Protein AF-A0A0M3RIZ2-F1 (afdb_monomer_lite)

Foldseek 3Di:
DDDPVRVLCVCVPPPHHHDPVSVVVVVVVDDDPPDDDDQVNDPCSVVVVVPDDDPVNVVCCVPPPCNCVVVCVPDDDQVPNPDDPVVVVVVVVVVVVVVPPPCCVVVVVVVVVVVVVVVVVVVVCPDCVNPPCSVVVVVVPDDPCVPPDDDDDADDDPPDDDDPPPPPVVVDDDDDDPADDDDDDAEDEDDPVNDDAADEDEHDDPDDPEEHEYEDDQPDFHKYKYFDQAQYKYAYDDAEDDDGIANAGGGKIKMWTRDNSYIYIDTGHD

Structure (mmCIF, N/CA/C/O backbone):
data_AF-A0A0M3RIZ2-F1
#
_entry.id   AF-A0A0M3RIZ2-F1
#
loop_
_atom_site.group_PDB
_atom_site.id
_atom_site.type_symbol
_atom_site.label_atom_id
_atom_site.label_alt_id
_atom_site.label_comp_id
_atom_site.label_asym_id
_atom_site.label_entity_id
_atom_site.label_seq_id
_atom_site.pdbx_PDB_ins_code
_atom_site.Cartn_x
_atom_site.Cartn_y
_atom_site.Cartn_z
_atom_site.occupancy
_atom_site.B_iso_or_equiv
_atom_site.auth_seq_id
_atom_site.auth_comp_id
_atom_site.auth_asym_id
_atom_site.auth_atom_id
_atom_site.pdbx_PDB_model_num
ATOM 1 N N . MET A 1 1 ? -35.287 25.233 74.824 1.00 70.31 1 MET A N 1
ATOM 2 C CA . MET A 1 1 ? -36.662 24.766 75.116 1.00 70.31 1 MET A CA 1
ATOM 3 C C . MET A 1 1 ? -36.558 23.429 75.828 1.00 70.31 1 MET A C 1
ATOM 5 O O . MET A 1 1 ? -35.638 22.691 75.502 1.00 70.31 1 MET A O 1
ATOM 9 N N . ALA A 1 2 ? -37.442 23.130 76.781 1.00 78.81 2 ALA A N 1
ATOM 10 C CA . ALA A 1 2 ? -37.486 21.807 77.403 1.00 78.81 2 ALA A CA 1
ATOM 11 C C . ALA A 1 2 ? -37.957 20.755 76.381 1.00 78.81 2 ALA A C 1
ATOM 13 O O . ALA A 1 2 ? -38.891 21.004 75.619 1.00 78.81 2 ALA A O 1
ATOM 14 N N . THR A 1 3 ? -37.317 19.590 76.361 1.00 90.19 3 THR A N 1
ATOM 15 C CA . THR A 1 3 ? -37.749 18.412 75.598 1.00 90.19 3 THR A CA 1
ATOM 16 C C . THR A 1 3 ? -39.071 17.866 76.148 1.00 90.19 3 THR A C 1
ATOM 18 O O . THR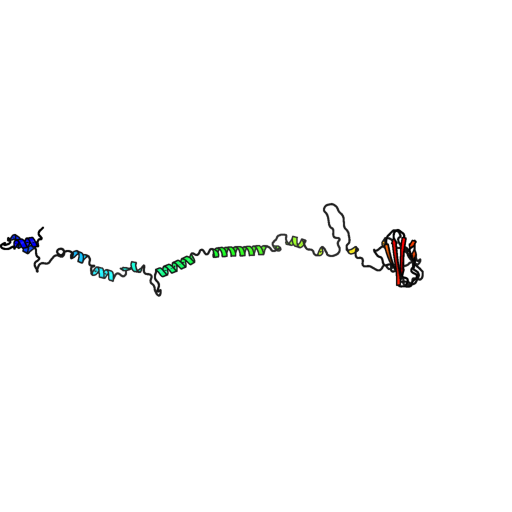 A 1 3 ? -39.393 18.054 77.323 1.00 90.19 3 THR A O 1
ATOM 21 N N . ALA A 1 4 ? -39.820 17.107 75.341 1.00 89.56 4 ALA A N 1
ATOM 22 C CA . ALA A 1 4 ? -41.051 16.451 75.800 1.00 89.56 4 ALA A CA 1
ATOM 23 C C . ALA A 1 4 ? -40.825 15.601 77.070 1.00 89.56 4 ALA A C 1
ATOM 25 O O . ALA A 1 4 ? -41.628 15.632 78.000 1.00 89.56 4 ALA A O 1
ATOM 26 N N . LYS A 1 5 ? -39.675 14.915 77.167 1.00 91.12 5 LYS A N 1
ATOM 27 C CA . LYS A 1 5 ? -39.299 14.123 78.350 1.00 91.12 5 LYS A CA 1
ATOM 28 C C . LYS A 1 5 ? -39.018 14.984 79.587 1.00 91.12 5 LYS A C 1
ATOM 30 O O . LYS A 1 5 ? -39.293 14.538 80.697 1.00 91.12 5 LYS A O 1
ATOM 35 N N . GLU A 1 6 ? -38.489 16.195 79.434 1.00 93.50 6 GLU A N 1
ATOM 36 C CA . GLU A 1 6 ? -38.275 17.127 80.554 1.00 93.50 6 GLU A CA 1
ATOM 37 C C . GLU A 1 6 ? -39.593 17.715 81.074 1.00 93.50 6 GLU A C 1
ATOM 39 O O . GLU A 1 6 ? -39.762 17.847 82.286 1.00 93.50 6 GLU A O 1
ATOM 44 N N . ILE A 1 7 ? -40.559 17.973 80.185 1.00 91.88 7 ILE A N 1
ATOM 45 C CA . ILE A 1 7 ? -41.923 18.385 80.554 1.00 91.88 7 ILE A CA 1
ATOM 46 C C . ILE A 1 7 ? -42.613 17.272 81.360 1.00 91.88 7 ILE A C 1
ATOM 48 O O . ILE A 1 7 ? -43.131 17.542 82.446 1.00 91.88 7 ILE A O 1
ATOM 52 N N . LEU A 1 8 ? -42.544 16.018 80.886 1.00 92.56 8 LEU A N 1
ATOM 53 C CA . LEU A 1 8 ? -43.083 14.851 81.598 1.00 92.56 8 LEU A CA 1
ATOM 54 C C . LEU A 1 8 ? -42.461 14.701 82.994 1.00 92.56 8 LEU A C 1
ATOM 56 O O . LEU A 1 8 ? -43.185 14.583 83.979 1.00 92.56 8 LEU A O 1
ATOM 60 N N . LYS A 1 9 ? -41.127 14.777 83.116 1.00 92.31 9 LYS A N 1
ATOM 61 C CA . LYS A 1 9 ? -40.432 14.720 84.420 1.00 92.31 9 LYS A CA 1
ATOM 62 C C . LYS A 1 9 ? -40.913 15.807 85.394 1.00 92.31 9 LYS A C 1
ATOM 64 O O . LYS A 1 9 ? -40.998 15.564 86.598 1.00 92.31 9 LYS A O 1
ATOM 69 N N . GLY A 1 10 ? -41.271 16.986 84.888 1.00 92.75 10 GLY A N 1
ATOM 70 C CA . GLY A 1 10 ? -41.849 18.067 85.689 1.00 92.75 10 GLY A CA 1
ATOM 71 C C . GLY A 1 10 ? -43.210 17.721 86.306 1.00 92.75 10 GLY A C 1
ATOM 72 O O . GLY A 1 10 ? -43.478 18.105 87.447 1.00 92.75 10 GLY A O 1
ATOM 73 N N . TRP A 1 11 ? -44.055 16.966 85.595 1.00 93.38 11 TRP A N 1
ATOM 74 C CA . TRP A 1 11 ? -45.379 16.541 86.081 1.00 93.38 11 TRP A CA 1
ATOM 75 C C . TRP A 1 11 ? -45.303 15.544 87.247 1.00 93.38 11 TRP A C 1
ATOM 77 O O . TRP A 1 11 ? -46.211 15.506 88.075 1.00 93.38 11 TRP A O 1
ATOM 87 N N . PHE A 1 12 ? -44.202 14.792 87.337 1.00 92.50 12 PHE A N 1
ATOM 88 C CA . PHE A 1 12 ? -43.951 13.767 88.359 1.00 92.50 12 PHE A CA 1
ATOM 89 C C . PHE A 1 12 ? -42.841 14.150 89.354 1.00 92.50 12 PHE A C 1
ATOM 91 O O . PHE A 1 12 ? -42.264 13.287 90.013 1.00 92.50 12 PHE A O 1
ATOM 98 N N . SER A 1 13 ? -42.496 15.436 89.460 1.00 91.75 13 SER A N 1
ATOM 99 C CA . SER A 1 13 ? -41.498 15.902 90.431 1.00 91.75 13 SER A CA 1
ATOM 100 C C . SER A 1 13 ? -41.974 15.718 91.878 1.00 91.75 13 SER A C 1
ATOM 102 O O . SER A 1 13 ? -43.172 15.613 92.139 1.00 91.75 13 SER A O 1
ATOM 104 N N . ASN A 1 14 ? -41.034 15.714 92.828 1.00 91.94 14 ASN A N 1
ATOM 105 C CA . ASN A 1 14 ? -41.321 15.477 94.246 1.00 91.94 14 ASN A CA 1
ATOM 106 C C . ASN A 1 14 ? -42.525 16.290 94.745 1.00 91.94 14 ASN A C 1
ATOM 108 O O . ASN A 1 14 ? -42.604 17.502 94.536 1.00 91.94 14 ASN A O 1
ATOM 112 N N . PHE A 1 15 ? -43.442 15.598 95.424 1.00 91.50 15 PHE A N 1
ATOM 113 C CA . PHE A 1 15 ? -44.673 16.154 95.997 1.00 91.50 15 PHE A CA 1
ATOM 114 C C . PHE A 1 15 ? -45.670 16.752 94.988 1.00 91.50 15 PHE A C 1
ATOM 116 O O . PHE A 1 15 ? -46.623 17.415 95.396 1.00 91.50 15 PHE A O 1
ATOM 123 N N . LYS A 1 16 ? -45.507 16.500 93.683 1.00 91.31 16 LYS A N 1
ATOM 124 C CA . LYS A 1 16 ? -46.491 16.855 92.652 1.00 91.31 16 LYS A CA 1
ATOM 125 C C . LYS A 1 16 ? -47.173 15.604 92.106 1.00 91.31 16 LYS A C 1
ATOM 127 O O . LYS A 1 16 ? -46.534 14.585 91.864 1.00 91.31 16 LYS A O 1
ATOM 132 N N . LYS A 1 17 ? -48.487 15.701 91.902 1.00 90.50 17 LYS A N 1
ATOM 133 C CA . LYS A 1 17 ? -49.288 14.711 91.177 1.00 90.50 17 LYS A CA 1
ATOM 134 C C . LYS A 1 17 ? -49.689 15.327 89.833 1.00 90.50 17 LYS A C 1
ATOM 136 O O . LYS A 1 17 ? -50.163 16.467 89.850 1.00 90.50 17 LYS A O 1
ATOM 141 N N . PRO A 1 18 ? -49.543 14.617 88.701 1.00 94.00 18 PRO A N 1
ATOM 142 C CA . PRO A 1 18 ? -50.060 15.108 87.431 1.00 94.00 18 PRO A CA 1
ATOM 143 C C . PRO A 1 18 ? -51.575 15.308 87.520 1.00 94.00 18 PRO A C 1
ATOM 145 O O . PRO A 1 18 ? -52.285 14.552 88.193 1.00 94.00 18 PRO A O 1
ATOM 148 N N . THR A 1 19 ? -52.089 16.310 86.815 1.00 95.19 19 THR A N 1
ATOM 149 C CA . THR A 1 19 ? -53.533 16.408 86.576 1.00 95.19 19 THR A CA 1
ATOM 150 C C . THR A 1 19 ? -53.997 15.245 85.695 1.00 95.19 19 THR A C 1
ATOM 152 O O . THR A 1 19 ? -53.192 14.597 85.026 1.00 95.19 19 THR A O 1
ATOM 155 N N . GLN A 1 20 ? -55.305 14.983 85.653 1.00 95.69 20 GLN A N 1
ATOM 156 C CA . GLN A 1 20 ? -55.875 13.948 84.781 1.00 95.69 20 GLN A CA 1
ATOM 157 C C . GLN A 1 20 ? -55.434 14.121 83.319 1.00 95.69 20 GLN A C 1
ATOM 159 O O . GLN A 1 20 ? -54.957 13.173 82.708 1.00 95.69 20 GLN A O 1
ATOM 164 N N . ASN A 1 21 ? -55.500 15.347 82.794 1.00 95.50 21 ASN A N 1
ATOM 165 C CA . ASN A 1 21 ? -55.108 15.638 81.415 1.00 95.50 21 ASN A CA 1
ATOM 166 C C . ASN A 1 21 ? -53.603 15.434 81.182 1.00 95.50 21 ASN A C 1
ATOM 168 O O . ASN A 1 21 ? -53.217 14.944 80.129 1.00 95.50 21 ASN A O 1
ATOM 172 N N . GLN A 1 22 ? -52.751 15.771 82.159 1.00 94.44 22 GLN A N 1
ATOM 173 C CA . GLN A 1 22 ? -51.309 15.500 82.080 1.00 94.44 22 GLN A CA 1
ATOM 174 C C . GLN A 1 22 ? -51.022 13.996 82.084 1.00 94.44 22 GLN A C 1
ATOM 176 O O . GLN A 1 22 ? -50.168 13.517 81.344 1.00 94.44 22 GLN A O 1
ATOM 181 N N . PHE A 1 23 ? -51.751 13.232 82.894 1.00 93.38 23 PHE A N 1
ATOM 182 C CA . PHE A 1 23 ? -51.608 11.783 82.927 1.00 93.38 23 PHE A CA 1
ATOM 183 C C . PHE A 1 23 ? -52.063 11.130 81.615 1.00 93.38 23 PHE A C 1
ATOM 185 O O . PHE A 1 23 ? -51.340 10.300 81.073 1.00 93.38 23 PHE A O 1
ATOM 192 N N . TRP A 1 24 ? -53.210 11.533 81.064 1.00 94.38 24 TRP A N 1
ATOM 193 C CA . TRP A 1 24 ? -53.681 11.037 79.767 1.00 94.38 24 TRP A CA 1
ATOM 194 C C . TRP A 1 24 ? -52.731 11.402 78.629 1.00 94.38 24 TRP A C 1
ATOM 196 O O . TRP A 1 24 ? -52.329 10.513 77.889 1.00 94.38 24 TRP A O 1
ATOM 206 N N . ALA A 1 25 ? -52.258 12.651 78.577 1.00 92.56 25 ALA A N 1
ATOM 207 C CA . ALA A 1 25 ? -51.272 13.080 77.586 1.00 92.56 25 ALA A CA 1
ATOM 208 C C . ALA A 1 25 ? -49.956 12.287 77.674 1.00 92.56 25 ALA A C 1
ATOM 210 O O . ALA A 1 25 ? -49.287 12.072 76.666 1.00 92.56 25 ALA A O 1
ATOM 211 N N . TRP A 1 26 ? -49.566 11.840 78.874 1.00 92.50 26 TRP A N 1
ATOM 212 C CA . TRP A 1 26 ? -48.425 10.944 79.030 1.00 92.50 26 TRP A CA 1
ATOM 213 C C . TRP A 1 26 ? -48.711 9.565 78.432 1.00 92.50 26 TRP A C 1
ATOM 215 O O . TRP A 1 26 ? -47.902 9.087 77.642 1.00 92.50 26 TRP A O 1
ATOM 225 N N 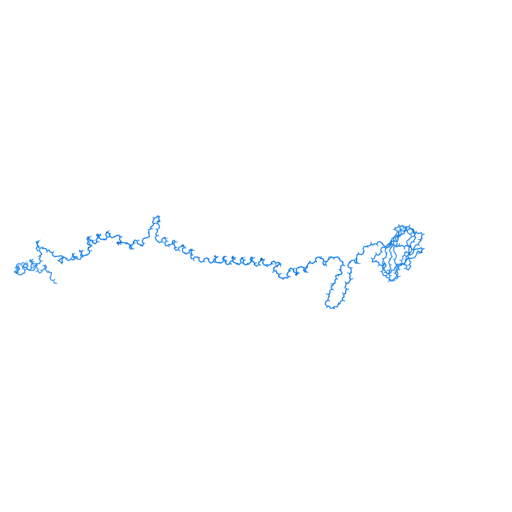. ILE A 1 27 ? -49.846 8.947 78.763 1.00 90.75 27 ILE A N 1
ATOM 226 C CA . ILE A 1 27 ? -50.211 7.620 78.244 1.00 90.75 27 ILE A CA 1
ATOM 227 C C . ILE A 1 27 ? -50.356 7.640 76.715 1.00 90.75 27 ILE A C 1
ATOM 229 O O . ILE A 1 27 ? -49.788 6.780 76.053 1.00 90.75 27 ILE A O 1
ATOM 233 N N . GLU A 1 28 ? -51.006 8.659 76.155 1.00 90.94 28 GLU A N 1
ATOM 234 C CA . GLU A 1 28 ? -51.190 8.838 74.705 1.00 90.94 28 GLU A CA 1
ATOM 235 C C . GLU A 1 28 ? -49.878 9.121 73.950 1.00 90.94 28 GLU A C 1
ATOM 237 O O . GLU A 1 28 ? -49.825 8.994 72.730 1.00 90.94 28 GLU A O 1
ATOM 242 N N . SER A 1 29 ? -48.800 9.494 74.651 1.00 89.06 29 SER A N 1
ATOM 243 C CA . SER A 1 29 ? -47.492 9.736 74.021 1.00 89.06 29 SER A CA 1
ATOM 244 C C . SER A 1 29 ? -46.687 8.462 73.725 1.00 89.06 29 SER A C 1
ATOM 246 O O . SER A 1 29 ? -45.638 8.549 73.082 1.00 89.06 29 SER A O 1
ATOM 248 N N . TYR A 1 30 ? -47.151 7.292 74.178 1.00 89.50 30 TYR A N 1
ATOM 249 C CA . TYR A 1 30 ? -46.520 5.993 73.926 1.00 89.50 30 TYR A CA 1
ATOM 250 C C . TYR A 1 30 ? -47.480 5.069 73.176 1.00 89.50 30 TYR A C 1
ATOM 252 O O . TYR A 1 30 ? -48.682 5.094 73.403 1.00 89.50 30 TYR A O 1
ATOM 260 N N . TRP A 1 31 ? -46.924 4.197 72.336 1.00 90.88 31 TRP A N 1
ATOM 261 C CA . TRP A 1 31 ? -47.670 3.109 71.707 1.00 90.88 31 TRP A CA 1
ATOM 262 C C . TRP A 1 31 ? -47.896 1.968 72.701 1.00 90.88 31 TRP A C 1
ATOM 264 O O . TRP A 1 31 ? -46.958 1.543 73.390 1.00 90.88 31 TRP A O 1
ATOM 274 N N . HIS A 1 32 ? -49.115 1.437 72.764 1.00 90.75 32 HIS A N 1
ATOM 275 C CA . HIS A 1 32 ? -49.388 0.220 73.522 1.00 90.75 32 HIS A CA 1
ATOM 276 C C . HIS A 1 32 ? -48.824 -1.008 72.788 1.00 90.75 32 HIS A C 1
ATOM 278 O O . HIS A 1 32 ? -48.762 -1.050 71.563 1.00 90.75 32 HIS A O 1
ATOM 284 N N . LYS A 1 33 ? -48.446 -2.060 73.525 1.00 86.81 33 LYS A N 1
ATOM 285 C CA . LYS A 1 33 ? -47.853 -3.285 72.944 1.00 86.81 33 LYS A CA 1
ATOM 286 C C . LYS A 1 33 ? -48.758 -4.008 71.933 1.00 86.81 33 LYS A C 1
ATOM 288 O O . LYS A 1 33 ? -48.264 -4.760 71.102 1.00 86.81 33 LYS A O 1
ATOM 293 N N . ASP A 1 34 ? -50.067 -3.798 72.051 1.00 92.81 34 ASP A N 1
ATOM 294 C CA . ASP A 1 34 ? -51.086 -4.431 71.209 1.00 92.81 34 ASP A CA 1
ATOM 295 C C . ASP A 1 34 ? -51.508 -3.521 70.035 1.00 92.81 34 ASP A C 1
ATOM 297 O O . ASP A 1 34 ? -52.312 -3.920 69.193 1.00 92.81 34 ASP A O 1
ATOM 301 N N . GLU A 1 35 ? -50.967 -2.301 69.954 1.00 91.94 35 GLU A N 1
ATOM 302 C CA . GLU A 1 35 ? -51.222 -1.365 68.859 1.00 91.94 35 GLU A CA 1
ATOM 303 C C . GLU A 1 35 ? -50.221 -1.572 67.718 1.00 91.94 35 GLU A C 1
ATOM 305 O O . GLU A 1 35 ? -49.027 -1.795 67.922 1.00 91.94 35 GLU A O 1
ATOM 310 N N . LYS A 1 36 ? -50.708 -1.484 66.476 1.00 90.75 36 LYS A N 1
ATOM 311 C CA . LYS A 1 36 ? -49.847 -1.539 65.291 1.00 90.75 36 LYS A CA 1
ATOM 312 C C . LYS A 1 36 ? -49.236 -0.165 65.046 1.00 90.75 36 LYS A C 1
ATOM 314 O O . LYS A 1 36 ? -49.968 0.786 64.792 1.00 90.75 36 LYS A O 1
ATOM 319 N N . MET A 1 37 ? -47.910 -0.087 65.047 1.00 90.19 37 MET A N 1
ATOM 320 C CA . MET A 1 37 ? -47.184 1.134 64.703 1.00 90.19 37 MET A CA 1
ATOM 321 C C . MET A 1 37 ? -47.188 1.356 63.176 1.00 90.19 37 MET A C 1
ATOM 323 O O . MET A 1 37 ? -46.728 0.475 62.440 1.00 90.19 37 MET A O 1
ATOM 327 N N . PRO A 1 38 ? -47.687 2.500 62.672 1.00 90.38 38 PRO A N 1
ATOM 328 C CA . PRO A 1 38 ? -47.609 2.850 61.255 1.00 90.38 38 PRO A CA 1
ATOM 329 C C . PRO A 1 38 ? -46.159 3.014 60.779 1.00 90.38 38 PRO A C 1
ATOM 331 O O . PRO A 1 38 ? -45.304 3.488 61.524 1.00 90.38 38 PRO A O 1
ATOM 334 N N . ILE A 1 39 ? -45.883 2.685 59.511 1.00 90.94 39 ILE A N 1
ATOM 335 C CA . ILE A 1 39 ? -44.529 2.779 58.930 1.00 90.94 39 ILE A CA 1
ATOM 336 C C . ILE A 1 39 ? -43.969 4.210 58.956 1.00 90.94 39 ILE A C 1
ATOM 338 O O . ILE A 1 39 ? -42.780 4.399 59.192 1.00 90.94 39 ILE A O 1
ATOM 342 N N . ASP A 1 40 ? -44.836 5.213 58.792 1.00 91.31 40 ASP A N 1
ATOM 343 C CA . ASP A 1 40 ? -44.465 6.633 58.802 1.00 91.31 40 ASP A CA 1
ATOM 344 C C . ASP A 1 40 ? -44.085 7.141 60.206 1.00 91.31 40 ASP A C 1
ATOM 346 O O . ASP A 1 40 ? -43.531 8.229 60.343 1.00 91.31 40 ASP A O 1
ATOM 350 N N . SER A 1 41 ? -44.366 6.368 61.264 1.00 92.44 41 SER A N 1
ATOM 351 C CA . SER A 1 41 ? -43.983 6.712 62.641 1.00 92.44 41 SER A CA 1
ATOM 352 C C . SER A 1 41 ? -42.522 6.388 62.965 1.00 92.44 41 SER A C 1
ATOM 354 O O . SER A 1 41 ? -42.024 6.829 64.000 1.00 92.44 41 SER A O 1
ATOM 356 N N . VAL A 1 42 ? -41.825 5.638 62.103 1.00 91.88 42 VAL A N 1
ATOM 357 C CA . VAL A 1 42 ? -40.395 5.343 62.251 1.00 91.88 42 VAL A CA 1
ATOM 358 C C . VAL A 1 42 ? -39.614 6.159 61.230 1.00 91.88 42 VAL A C 1
ATOM 360 O O . VAL A 1 42 ? -39.683 5.916 60.024 1.00 91.88 42 VAL A O 1
ATOM 363 N N . GLU A 1 43 ? -38.849 7.127 61.726 1.00 94.00 43 GLU A N 1
ATOM 364 C CA . GLU A 1 43 ? -38.021 7.996 60.895 1.00 94.00 43 GLU A CA 1
ATOM 365 C C . GLU A 1 43 ? -37.075 7.174 60.002 1.00 94.00 43 GLU A C 1
ATOM 367 O O . GLU A 1 43 ? -36.367 6.279 60.464 1.00 94.00 43 GLU A O 1
ATOM 372 N N . GLY A 1 44 ? -37.100 7.453 58.697 1.00 92.81 44 GLY A N 1
ATOM 373 C CA . GLY A 1 44 ? -36.239 6.808 57.702 1.00 92.81 44 GLY A CA 1
ATOM 374 C C . GLY A 1 44 ? -36.652 5.399 57.260 1.00 92.81 44 GLY A C 1
ATOM 375 O O . GLY A 1 44 ? -36.154 4.942 56.233 1.00 92.81 44 GLY A O 1
ATOM 376 N N . LEU A 1 45 ? -37.583 4.721 57.945 1.00 93.31 45 LEU A N 1
ATOM 377 C CA . LEU A 1 45 ? -37.964 3.339 57.608 1.00 93.31 45 LEU A CA 1
ATOM 378 C C . LEU A 1 45 ? -38.615 3.230 56.224 1.00 93.31 45 LEU A C 1
ATOM 380 O O . LEU A 1 45 ? -38.249 2.361 55.434 1.00 93.31 45 LEU A O 1
ATOM 384 N N . LYS A 1 46 ? -39.548 4.134 55.912 1.00 91.25 46 LYS A N 1
ATOM 385 C CA . LYS A 1 46 ? -40.204 4.183 54.600 1.00 91.25 46 LYS A CA 1
ATOM 386 C C . LYS A 1 46 ? -39.201 4.411 53.470 1.00 91.25 46 LYS A C 1
ATOM 388 O O . LYS A 1 46 ? -39.173 3.637 52.522 1.00 91.25 46 LYS A O 1
ATOM 393 N N . ALA A 1 47 ? -38.329 5.407 53.620 1.00 90.69 47 ALA A N 1
ATOM 394 C CA . ALA A 1 47 ? -37.298 5.713 52.631 1.00 90.69 47 ALA A CA 1
ATOM 395 C C . ALA A 1 47 ? -36.307 4.549 52.454 1.00 90.69 47 ALA A C 1
ATOM 397 O O . ALA A 1 47 ? -35.922 4.227 51.335 1.00 90.69 47 ALA A O 1
ATOM 398 N N . ALA A 1 48 ? -35.912 3.884 53.544 1.00 90.88 48 ALA A N 1
ATOM 399 C CA . ALA A 1 48 ? -35.043 2.713 53.477 1.00 90.88 48 ALA A CA 1
ATOM 400 C C . ALA A 1 48 ? -35.687 1.569 52.683 1.00 90.88 48 ALA A C 1
ATOM 402 O O . ALA A 1 48 ? -34.994 0.926 51.901 1.00 90.88 48 ALA A O 1
ATOM 403 N N . LEU A 1 49 ? -36.995 1.349 52.847 1.00 89.00 49 LEU A N 1
ATOM 404 C CA . LEU A 1 49 ? -37.738 0.325 52.116 1.00 89.00 49 LEU A CA 1
ATOM 405 C C . LEU A 1 49 ? -37.950 0.700 50.642 1.00 89.00 49 LEU A C 1
ATOM 407 O O . LEU A 1 49 ? -37.765 -0.144 49.771 1.00 89.00 49 LEU A O 1
ATOM 411 N N . GLU A 1 50 ? -38.278 1.957 50.349 1.00 87.56 50 GLU A N 1
ATOM 412 C CA . GLU A 1 50 ? -38.431 2.466 48.976 1.00 87.56 50 GLU A CA 1
ATOM 413 C C . GLU A 1 50 ? -37.110 2.441 48.187 1.00 87.56 50 GLU A C 1
ATOM 415 O O . GLU A 1 50 ? -37.121 2.284 46.969 1.00 87.56 50 GLU A O 1
ATOM 420 N N . ASN A 1 51 ? -35.966 2.520 48.875 1.00 87.62 51 ASN A N 1
ATOM 421 C CA . ASN A 1 51 ? -34.639 2.350 48.274 1.00 87.62 51 ASN A CA 1
ATOM 422 C C . ASN A 1 51 ? -34.272 0.880 48.003 1.00 87.62 51 ASN A C 1
ATOM 424 O O . ASN A 1 51 ? -33.215 0.610 47.427 1.00 87.62 51 ASN A O 1
ATOM 428 N N . THR A 1 52 ? -35.103 -0.079 48.423 1.00 88.56 52 THR A N 1
ATOM 429 C CA . THR A 1 52 ? -34.911 -1.490 48.077 1.00 88.56 52 THR A CA 1
ATOM 430 C C . THR A 1 52 ? -35.623 -1.830 46.776 1.00 88.56 52 THR A C 1
ATOM 432 O O . THR A 1 52 ? -36.714 -1.347 46.483 1.00 88.56 52 THR A O 1
ATOM 435 N N . VAL A 1 53 ? -34.997 -2.690 45.978 1.00 86.88 53 VAL A N 1
ATOM 436 C CA . VAL A 1 53 ? -35.598 -3.202 44.746 1.00 86.88 53 VAL A CA 1
ATOM 437 C C . VAL A 1 53 ? -36.589 -4.309 45.107 1.00 86.88 53 VAL A C 1
ATOM 439 O O . VAL A 1 53 ? -36.284 -5.160 45.945 1.00 86.88 53 VAL A O 1
ATOM 442 N N . SER A 1 54 ? -37.769 -4.331 44.481 1.00 88.25 54 SER A N 1
ATOM 443 C CA . SER A 1 54 ? -38.742 -5.400 44.733 1.00 88.25 54 SER A CA 1
ATOM 444 C C . SER A 1 54 ? -38.236 -6.753 44.212 1.00 88.25 54 SER A C 1
ATOM 446 O O . SER A 1 54 ? -37.455 -6.825 43.260 1.00 88.25 54 SER A O 1
ATOM 448 N N . ALA A 1 55 ? -38.716 -7.850 44.808 1.00 90.06 55 ALA A N 1
ATOM 449 C CA . ALA A 1 55 ? -38.374 -9.202 44.359 1.00 90.06 55 ALA A CA 1
ATOM 450 C C . ALA A 1 55 ? -38.762 -9.443 42.887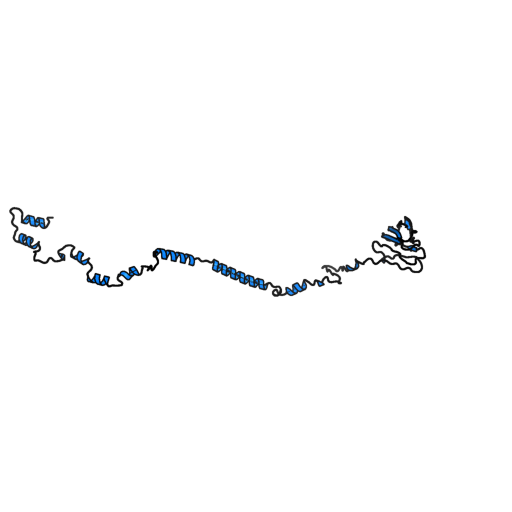 1.00 90.06 55 ALA A C 1
ATOM 452 O O . ALA A 1 55 ? -38.042 -10.115 42.153 1.00 90.06 55 ALA A O 1
ATOM 453 N N . GLU A 1 56 ? -39.871 -8.850 42.443 1.00 91.56 56 GLU A N 1
ATOM 454 C CA . GLU A 1 56 ? -40.335 -8.925 41.058 1.00 91.56 56 GLU A CA 1
ATOM 455 C C . GLU A 1 56 ? -39.401 -8.181 40.097 1.00 91.56 56 GLU A C 1
ATOM 457 O O . GLU A 1 56 ? -39.036 -8.726 39.059 1.00 91.56 56 GLU A O 1
ATOM 462 N N . MET A 1 57 ? -38.940 -6.978 40.457 1.00 90.38 57 MET A N 1
ATOM 463 C CA . MET A 1 57 ? -37.970 -6.229 39.650 1.00 90.38 57 MET A CA 1
ATOM 464 C C . MET A 1 57 ? -36.643 -6.982 39.511 1.00 90.38 57 MET A C 1
ATOM 466 O O . MET A 1 57 ? -36.082 -7.028 38.418 1.00 90.38 57 MET A O 1
ATOM 470 N N . ILE A 1 58 ? -36.167 -7.612 40.590 1.00 92.94 58 ILE A N 1
ATOM 471 C CA . ILE A 1 58 ? -34.973 -8.469 40.551 1.00 92.94 58 ILE A CA 1
ATOM 472 C C . ILE A 1 58 ? -35.210 -9.669 39.629 1.00 92.94 58 ILE A C 1
ATOM 474 O O . ILE A 1 58 ? -34.363 -9.973 38.793 1.00 92.94 58 ILE A O 1
ATOM 478 N N . ASN A 1 59 ? -36.363 -10.332 39.737 1.00 94.00 59 ASN A N 1
ATOM 479 C CA . ASN A 1 59 ? -36.679 -11.484 38.898 1.00 94.00 59 ASN A CA 1
ATOM 480 C C . ASN A 1 59 ? -36.789 -11.103 37.413 1.00 94.00 59 ASN A C 1
ATOM 482 O O . ASN A 1 59 ? -36.289 -11.826 36.554 1.00 94.00 59 ASN A O 1
ATOM 486 N N . ASN A 1 60 ? -37.385 -9.952 37.105 1.00 93.69 60 ASN A N 1
ATOM 487 C CA . ASN A 1 60 ? -37.454 -9.439 35.740 1.00 93.69 60 ASN A CA 1
ATOM 488 C C . ASN A 1 60 ? -36.056 -9.104 35.207 1.00 93.69 60 ASN A C 1
ATOM 490 O O . ASN A 1 60 ? -35.734 -9.496 34.094 1.00 93.69 60 ASN A O 1
ATOM 494 N N . HIS A 1 61 ? -35.196 -8.476 36.013 1.00 94.00 61 HIS A N 1
ATOM 495 C CA . HIS A 1 61 ? -33.813 -8.184 35.628 1.00 94.00 61 HIS A CA 1
ATOM 496 C C . HIS A 1 61 ? -32.970 -9.453 35.401 1.00 94.00 61 HIS A C 1
ATOM 498 O O . HIS A 1 61 ? -32.166 -9.493 34.479 1.00 94.00 61 HIS A O 1
ATOM 504 N N . ILE A 1 62 ? -33.131 -10.497 36.226 1.00 94.38 62 ILE A N 1
ATOM 505 C CA . ILE A 1 62 ? -32.389 -11.767 36.086 1.00 94.38 62 ILE A CA 1
ATOM 506 C C . ILE A 1 62 ? -32.806 -12.531 34.821 1.00 94.38 62 ILE A C 1
ATOM 508 O O . ILE A 1 62 ? -31.964 -13.161 34.185 1.00 94.38 62 ILE A O 1
ATOM 512 N N . ASN A 1 63 ? -34.093 -12.494 34.467 1.00 93.69 63 ASN A N 1
ATOM 513 C CA . ASN A 1 63 ? -34.618 -13.209 33.301 1.00 93.69 63 ASN A CA 1
ATOM 514 C C . ASN A 1 63 ? -34.558 -12.383 32.005 1.00 93.69 63 ASN A C 1
ATOM 516 O O . ASN A 1 63 ? -34.734 -12.938 30.919 1.00 93.69 63 ASN A O 1
ATOM 520 N N . ASP A 1 64 ? -34.299 -11.078 32.092 1.00 94.44 64 ASP A N 1
ATOM 521 C CA . ASP A 1 64 ? -34.067 -10.229 30.930 1.00 94.44 64 ASP A CA 1
ATOM 522 C C . ASP A 1 64 ? -32.678 -10.506 30.344 1.00 94.44 64 ASP A C 1
ATOM 524 O O . ASP A 1 64 ? -31.642 -10.070 30.849 1.00 94.44 64 ASP A O 1
ATOM 528 N N . THR A 1 65 ? -32.665 -11.224 29.221 1.00 89.31 65 THR A N 1
ATOM 529 C CA . THR A 1 65 ? -31.441 -11.567 28.484 1.00 89.31 65 THR A CA 1
ATOM 530 C C . THR A 1 65 ? -30.694 -10.325 27.980 1.00 89.31 65 THR A C 1
ATOM 532 O O . THR A 1 65 ? -29.502 -10.405 27.694 1.00 89.31 65 THR A O 1
ATOM 535 N N . ASN A 1 66 ? -31.364 -9.169 27.917 1.00 91.44 66 ASN A N 1
ATOM 536 C CA . ASN A 1 66 ? -30.818 -7.913 27.419 1.00 91.44 66 ASN A CA 1
ATOM 537 C C . ASN A 1 66 ? -30.517 -6.884 28.520 1.00 91.44 66 ASN A C 1
ATOM 539 O O . ASN A 1 66 ? -30.070 -5.784 28.183 1.00 91.44 66 ASN A O 1
ATOM 543 N N . ALA A 1 67 ? -30.680 -7.215 29.811 1.00 90.44 67 ALA A N 1
ATOM 544 C CA . ALA A 1 67 ? -30.495 -6.275 30.930 1.00 90.44 67 ALA A CA 1
ATOM 545 C C . ALA A 1 67 ? -29.140 -5.535 30.902 1.00 90.44 67 ALA A C 1
ATOM 547 O O . ALA A 1 67 ? -28.997 -4.423 31.417 1.00 90.44 67 ALA A O 1
ATOM 548 N N . HIS A 1 68 ? -28.132 -6.143 30.268 1.00 88.38 68 HIS A N 1
ATOM 549 C CA . HIS A 1 68 ? -26.783 -5.598 30.123 1.00 88.38 68 HIS A CA 1
ATOM 550 C C . HIS A 1 68 ? -26.255 -5.604 28.678 1.00 88.38 68 HIS A C 1
ATOM 552 O O . HIS A 1 68 ? -25.045 -5.483 28.478 1.00 88.38 68 HIS A O 1
ATOM 558 N N . GLN A 1 69 ? -27.125 -5.702 27.666 1.00 88.19 69 GLN A N 1
ATOM 559 C CA . GLN A 1 69 ? -26.716 -5.820 26.257 1.00 88.19 69 GLN A CA 1
ATOM 560 C C . GLN A 1 69 ? -25.762 -4.694 25.827 1.00 88.19 69 GLN A C 1
ATOM 562 O O . GLN A 1 69 ? -24.687 -4.964 25.307 1.00 88.19 69 GLN A O 1
ATOM 567 N N . ALA A 1 70 ? -26.074 -3.440 26.168 1.00 84.75 70 ALA A N 1
ATOM 568 C CA . ALA A 1 70 ? -25.249 -2.283 25.807 1.00 84.75 70 ALA A CA 1
ATOM 569 C C . ALA A 1 70 ? -23.819 -2.315 26.395 1.00 84.75 70 ALA A C 1
ATOM 571 O O . ALA A 1 70 ? -22.900 -1.705 25.842 1.00 84.75 70 ALA A O 1
ATOM 572 N N . LEU A 1 71 ? -23.606 -3.014 27.520 1.00 83.06 71 LEU A N 1
ATOM 573 C CA . LEU A 1 71 ? -22.270 -3.219 28.093 1.00 83.06 71 LEU A CA 1
ATOM 574 C C . LEU A 1 71 ? -21.502 -4.310 27.339 1.00 83.06 71 LEU A C 1
ATOM 576 O O . LEU A 1 71 ? -20.280 -4.220 27.206 1.00 83.06 71 LEU A O 1
ATOM 580 N N . PHE A 1 72 ? -22.212 -5.317 26.828 1.00 80.94 72 PHE A N 1
ATOM 581 C CA . PHE A 1 72 ? -21.634 -6.410 26.054 1.00 80.94 72 PHE A CA 1
ATOM 582 C C . PHE A 1 72 ? -21.420 -6.062 24.578 1.00 80.94 72 PHE A C 1
ATOM 584 O O . PHE A 1 72 ? -20.432 -6.523 24.020 1.00 80.94 72 PHE A O 1
ATOM 591 N N . ASP A 1 73 ? -22.221 -5.178 23.979 1.00 78.50 73 ASP A N 1
ATOM 592 C CA . ASP A 1 73 ? -22.039 -4.707 22.591 1.00 78.50 73 ASP A CA 1
ATOM 593 C C . ASP A 1 73 ? -20.674 -4.037 22.375 1.00 78.50 73 ASP A C 1
ATOM 595 O O . ASP A 1 73 ? -20.091 -4.075 21.294 1.00 78.50 73 ASP A O 1
ATOM 599 N N . ARG A 1 74 ? -20.135 -3.424 23.434 1.00 73.81 74 ARG A N 1
ATOM 600 C CA . ARG A 1 74 ? -18.802 -2.807 23.438 1.00 73.81 74 ARG A CA 1
ATOM 601 C C . ARG A 1 74 ? -17.687 -3.789 23.773 1.00 73.81 74 ARG A C 1
ATOM 603 O O . ARG A 1 74 ? -16.509 -3.432 23.677 1.00 73.81 74 ARG A O 1
ATOM 610 N N . LYS A 1 75 ? -18.030 -4.992 24.230 1.00 78.12 75 LYS A N 1
ATOM 611 C CA . LYS A 1 75 ? -17.056 -6.027 24.541 1.00 78.12 75 LYS A CA 1
ATOM 612 C C . LYS A 1 75 ? -16.643 -6.672 23.228 1.00 78.12 75 LYS A C 1
ATOM 614 O O . LYS A 1 75 ? -17.437 -7.299 22.542 1.00 78.12 75 LYS A O 1
ATOM 619 N N . LEU A 1 76 ? -15.366 -6.550 22.906 1.00 71.94 76 LEU A N 1
ATOM 620 C CA . LEU A 1 76 ? -14.787 -7.355 21.851 1.00 71.94 76 LEU A CA 1
ATOM 621 C C . LEU A 1 76 ? -14.697 -8.809 22.335 1.00 71.94 76 LEU A C 1
ATOM 623 O O . LEU A 1 76 ? -14.063 -9.072 23.365 1.00 71.94 76 LEU A O 1
ATOM 627 N N . ASP A 1 77 ? -15.318 -9.741 21.613 1.00 76.44 77 ASP A N 1
ATOM 628 C CA . ASP A 1 77 ? -15.148 -11.157 21.916 1.00 76.44 77 ASP A CA 1
ATOM 629 C C . ASP A 1 77 ? -13.744 -11.595 21.501 1.00 76.44 77 ASP A C 1
ATOM 631 O O . ASP A 1 77 ? -13.329 -11.450 20.350 1.00 76.44 77 ASP A O 1
ATOM 635 N N . LYS A 1 78 ? -12.971 -12.056 22.480 1.00 69.38 78 LYS A N 1
ATOM 636 C CA . LYS A 1 78 ? -11.549 -12.308 22.286 1.00 69.38 78 LYS A CA 1
ATOM 637 C C . LYS A 1 78 ? -11.294 -13.634 21.571 1.00 69.38 78 LYS A C 1
ATOM 639 O O . LYS A 1 78 ? -10.217 -13.796 21.016 1.00 69.38 78 LYS A O 1
ATOM 644 N N . GLY A 1 79 ? -12.234 -14.583 21.541 1.00 77.69 79 GLY A N 1
ATOM 645 C CA . GLY A 1 79 ? -11.947 -15.925 21.018 1.00 77.69 79 GLY A CA 1
ATOM 646 C C . GLY A 1 79 ? -10.647 -16.483 21.627 1.00 77.69 79 GLY A C 1
ATOM 647 O O . GLY A 1 79 ? -10.499 -16.508 22.846 1.00 77.69 79 GLY A O 1
ATOM 648 N N . SER A 1 80 ? -9.671 -16.860 20.792 1.00 83.25 80 SER A N 1
ATOM 649 C CA . SER A 1 80 ? -8.317 -17.265 21.230 1.00 83.25 80 SER A CA 1
ATOM 650 C C . SER A 1 80 ? -7.304 -16.111 21.376 1.00 83.25 80 SER A C 1
ATOM 652 O O . SER A 1 80 ? -6.154 -16.353 21.737 1.00 83.25 80 SER A O 1
ATOM 654 N N . TYR A 1 81 ? -7.685 -14.867 21.081 1.00 82.25 81 TYR A N 1
ATOM 655 C CA . TYR A 1 81 ? -6.829 -13.685 21.190 1.00 82.25 81 TYR A CA 1
ATOM 656 C C . TYR A 1 81 ? -6.616 -13.285 22.657 1.00 82.25 81 TYR A C 1
ATOM 658 O O . TYR A 1 81 ? -7.557 -13.128 23.429 1.00 82.25 81 TYR A O 1
ATOM 666 N N . THR A 1 82 ? -5.368 -13.084 23.068 1.00 86.12 82 THR A N 1
ATOM 667 C CA . THR A 1 82 ? -5.026 -12.779 24.469 1.00 86.12 82 THR A CA 1
ATOM 668 C C . THR A 1 82 ? -4.869 -11.280 24.754 1.00 86.12 82 THR A C 1
ATOM 670 O O . THR A 1 82 ? -4.820 -10.889 25.921 1.00 86.12 82 THR A O 1
ATOM 673 N N . GLY A 1 83 ? -4.848 -10.426 23.724 1.00 84.12 83 GLY A N 1
ATOM 674 C CA . GLY A 1 83 ? -4.666 -8.973 23.856 1.00 84.12 83 GLY A CA 1
ATOM 675 C C . GLY A 1 83 ? -5.939 -8.202 24.224 1.00 84.12 83 GLY A C 1
ATOM 676 O O . GLY A 1 83 ? -7.021 -8.766 24.406 1.00 84.12 83 GLY A O 1
ATOM 677 N N . THR A 1 84 ? -5.820 -6.891 24.392 1.00 85.81 84 THR A N 1
ATOM 678 C CA . THR A 1 84 ? -6.904 -5.951 24.716 1.00 85.81 84 THR A CA 1
ATOM 679 C C . THR A 1 84 ? -7.504 -5.307 23.459 1.00 85.81 84 THR A C 1
ATOM 681 O O . THR A 1 84 ? -6.940 -5.376 22.371 1.00 85.81 84 THR A O 1
ATOM 684 N N . ALA A 1 85 ? -8.656 -4.637 23.593 1.00 85.25 85 ALA A N 1
ATOM 685 C CA . ALA A 1 85 ? -9.220 -3.843 22.496 1.00 85.25 85 ALA A CA 1
ATOM 686 C C . ALA A 1 85 ? -8.296 -2.680 22.080 1.00 85.25 85 ALA A C 1
ATOM 688 O O . ALA A 1 85 ? -8.302 -2.276 20.921 1.00 85.25 85 ALA A O 1
ATOM 689 N N . ALA A 1 86 ? -7.480 -2.168 23.010 1.00 87.12 86 ALA A N 1
ATOM 690 C CA . ALA A 1 86 ? -6.472 -1.156 22.717 1.00 87.12 86 ALA A CA 1
ATOM 691 C C . ALA A 1 86 ? -5.338 -1.725 21.851 1.00 87.12 86 ALA A C 1
ATOM 693 O O . ALA A 1 86 ? -4.938 -1.075 20.890 1.00 87.12 86 ALA A O 1
ATOM 694 N N . ASP A 1 87 ? -4.891 -2.954 22.131 1.00 89.94 87 ASP A N 1
ATOM 695 C CA . ASP A 1 87 ? -3.859 -3.636 21.335 1.00 89.94 87 ASP A CA 1
ATOM 696 C C . ASP A 1 87 ? -4.334 -3.874 19.895 1.00 89.94 87 ASP A C 1
ATOM 698 O O . ASP A 1 87 ? -3.595 -3.641 18.940 1.00 89.94 87 ASP A O 1
ATOM 702 N N . LEU A 1 88 ? -5.600 -4.267 19.723 1.00 89.25 88 LEU A N 1
ATOM 703 C CA . LEU A 1 88 ? -6.197 -4.414 18.394 1.00 89.25 88 LEU A CA 1
ATOM 704 C C . LEU A 1 88 ? -6.365 -3.085 17.675 1.00 89.25 88 LEU A C 1
ATOM 706 O O . LEU A 1 88 ? -6.070 -3.003 16.486 1.00 89.25 88 LEU A O 1
ATOM 710 N N . LYS A 1 89 ? -6.796 -2.036 18.382 1.00 91.38 89 LYS A N 1
ATOM 711 C CA . LYS A 1 89 ? -6.860 -0.697 17.799 1.00 91.38 89 LYS A CA 1
ATOM 712 C C . LYS A 1 89 ? -5.479 -0.235 17.327 1.00 91.38 89 LYS A C 1
ATOM 714 O O . LYS A 1 89 ? -5.372 0.243 16.206 1.00 91.38 89 LYS A O 1
ATOM 719 N N . ALA A 1 90 ? -4.435 -0.435 18.129 1.00 93.88 90 ALA A N 1
ATOM 720 C CA . ALA A 1 90 ? -3.068 -0.090 17.749 1.00 93.88 90 ALA A CA 1
ATOM 721 C C . ALA A 1 90 ? -2.590 -0.880 16.517 1.00 93.88 90 ALA A C 1
ATOM 723 O O . ALA A 1 90 ? -1.989 -0.299 15.617 1.00 93.88 90 ALA A O 1
ATOM 724 N N . ALA A 1 91 ? -2.899 -2.180 16.438 1.00 92.94 91 ALA A N 1
ATOM 725 C CA . ALA A 1 91 ? -2.571 -3.001 15.272 1.00 92.94 91 ALA A CA 1
ATOM 726 C C . ALA A 1 91 ? -3.297 -2.527 14.000 1.00 92.94 91 ALA A C 1
ATOM 728 O O . ALA A 1 91 ? -2.685 -2.439 12.937 1.00 92.94 91 ALA A O 1
ATOM 729 N N . ILE A 1 92 ? -4.584 -2.183 14.109 1.00 92.81 92 ILE A N 1
ATOM 730 C CA . ILE A 1 92 ? -5.379 -1.642 12.998 1.00 92.81 92 ILE A CA 1
ATOM 731 C C . ILE A 1 92 ? -4.842 -0.278 12.561 1.00 92.81 92 ILE A C 1
ATOM 733 O O . ILE A 1 92 ? -4.687 -0.045 11.366 1.00 92.81 92 ILE A O 1
ATOM 737 N N . ASP A 1 93 ? -4.534 0.610 13.505 1.00 93.56 93 ASP A N 1
ATOM 738 C CA . ASP A 1 93 ? -3.979 1.931 13.206 1.00 93.56 93 ASP A CA 1
ATOM 739 C C . ASP A 1 93 ? -2.613 1.802 12.505 1.00 93.56 93 ASP A C 1
ATOM 741 O O . ASP A 1 93 ? -2.359 2.511 11.534 1.00 93.56 93 ASP A O 1
ATOM 745 N N . ALA A 1 94 ? -1.769 0.850 12.921 1.00 92.62 94 ALA A N 1
ATOM 746 C CA . ALA A 1 94 ? -0.500 0.555 12.254 1.00 92.62 94 ALA A CA 1
ATOM 747 C C . ALA A 1 94 ? -0.698 0.022 10.824 1.00 92.62 94 ALA A C 1
ATOM 749 O O . ALA A 1 94 ? -0.018 0.475 9.905 1.00 92.62 94 ALA A O 1
ATOM 750 N N . ILE A 1 95 ? -1.650 -0.894 10.612 1.00 91.38 95 ILE A N 1
ATOM 751 C CA . ILE A 1 95 ? -2.006 -1.381 9.270 1.00 91.38 95 ILE A CA 1
ATOM 752 C C . ILE A 1 95 ? -2.513 -0.228 8.406 1.00 91.38 95 ILE A C 1
ATOM 754 O O . ILE A 1 95 ? -2.057 -0.068 7.282 1.00 91.38 95 ILE A O 1
ATOM 758 N N . ASN A 1 96 ? -3.420 0.598 8.926 1.00 89.75 96 ASN A N 1
ATOM 759 C CA . ASN A 1 96 ? -3.945 1.746 8.198 1.00 89.75 96 ASN A CA 1
ATOM 760 C C . ASN A 1 96 ? -2.850 2.754 7.873 1.00 89.75 96 ASN A C 1
ATOM 762 O O . ASN A 1 96 ? -2.868 3.293 6.783 1.00 89.75 96 ASN A O 1
ATOM 766 N N . HIS A 1 97 ? -1.882 2.977 8.759 1.00 84.75 97 HIS A N 1
ATOM 767 C CA . HIS A 1 97 ? -0.732 3.825 8.463 1.00 84.75 97 HIS A CA 1
ATOM 768 C C . HIS A 1 97 ? 0.124 3.259 7.319 1.00 84.75 97 HIS A C 1
ATOM 770 O O . HIS A 1 97 ? 0.532 4.009 6.441 1.00 84.75 97 HIS A O 1
ATOM 776 N N . ILE A 1 98 ? 0.337 1.938 7.286 1.00 78.94 98 ILE A N 1
ATOM 777 C CA . ILE A 1 98 ? 1.037 1.258 6.184 1.00 78.94 98 ILE A CA 1
ATOM 778 C C . ILE A 1 98 ? 0.231 1.350 4.880 1.00 78.94 98 ILE A C 1
ATOM 780 O O . ILE A 1 98 ? 0.801 1.584 3.823 1.00 78.94 98 ILE A O 1
ATOM 784 N N . LEU A 1 99 ? -1.092 1.188 4.944 1.00 78.00 99 LEU A N 1
ATOM 785 C CA . LEU A 1 99 ? -1.983 1.257 3.779 1.00 78.00 99 LEU A CA 1
ATOM 786 C C . LEU A 1 99 ? -2.258 2.692 3.302 1.00 78.00 99 LEU A C 1
ATOM 788 O O . LEU A 1 99 ? -2.611 2.885 2.146 1.00 78.00 99 LEU A O 1
ATOM 792 N N . GLN A 1 100 ? -2.116 3.680 4.186 1.00 75.56 100 GLN A N 1
ATOM 793 C CA . GLN A 1 100 ? -2.161 5.116 3.892 1.00 75.56 100 GLN A CA 1
ATOM 794 C C . GLN A 1 100 ? -0.786 5.665 3.514 1.00 75.56 100 GLN A C 1
ATOM 796 O O . GLN A 1 100 ? -0.653 6.870 3.322 1.00 75.56 100 GLN A O 1
ATOM 801 N N . SER A 1 101 ? 0.240 4.812 3.420 1.00 53.06 101 SER A N 1
ATOM 802 C CA . SER A 1 101 ? 1.432 5.169 2.672 1.00 53.06 101 SER A CA 1
ATOM 803 C C . SER A 1 101 ? 0.975 5.455 1.250 1.00 53.06 101 SER A C 1
ATOM 805 O O . SER A 1 101 ? 0.712 4.529 0.482 1.00 53.06 101 SER A O 1
ATOM 807 N N . ASP A 1 102 ? 0.861 6.742 0.930 1.00 57.09 102 ASP A N 1
ATOM 808 C CA . ASP A 1 102 ? 0.900 7.284 -0.418 1.00 57.09 102 ASP A CA 1
ATOM 809 C C . ASP A 1 102 ? 2.243 6.870 -1.021 1.00 57.09 102 ASP A C 1
ATOM 811 O O . ASP A 1 102 ? 3.168 7.675 -1.133 1.00 57.09 102 ASP A O 1
ATOM 815 N N . ASP A 1 103 ? 2.400 5.587 -1.341 1.00 53.97 103 ASP A N 1
ATOM 816 C CA . ASP A 1 103 ? 3.544 5.117 -2.092 1.00 53.97 103 ASP A CA 1
ATOM 817 C C . ASP A 1 103 ? 3.325 5.583 -3.533 1.00 53.97 103 ASP A C 1
ATOM 819 O O . ASP A 1 103 ? 2.948 4.830 -4.435 1.00 53.97 103 ASP A O 1
ATOM 823 N N . THR A 1 104 ? 3.508 6.894 -3.728 1.00 53.75 104 THR A N 1
ATOM 824 C CA . THR A 1 104 ? 3.569 7.541 -5.032 1.00 53.75 104 THR A CA 1
ATOM 825 C C . THR A 1 104 ? 4.633 6.882 -5.894 1.00 53.75 104 THR A C 1
ATOM 827 O O . THR A 1 104 ? 4.600 7.071 -7.103 1.00 53.75 104 THR A O 1
ATOM 830 N N . ASP A 1 105 ? 5.549 6.088 -5.325 1.00 55.84 105 ASP A N 1
ATOM 831 C CA . ASP A 1 105 ? 6.550 5.351 -6.083 1.00 55.84 105 ASP A CA 1
ATOM 832 C C . ASP A 1 105 ? 5.905 4.298 -6.989 1.00 55.84 105 ASP A C 1
ATOM 834 O O . ASP A 1 105 ? 6.453 4.022 -8.053 1.00 55.84 105 ASP A O 1
ATOM 838 N N . LEU A 1 106 ? 4.726 3.745 -6.665 1.00 56.09 106 LEU A N 1
ATOM 839 C CA . LEU A 1 106 ? 4.023 2.846 -7.591 1.00 56.09 106 LEU A CA 1
ATOM 840 C C . LEU A 1 106 ? 3.434 3.616 -8.785 1.00 56.09 106 LEU A C 1
ATOM 842 O O . LEU A 1 106 ? 3.517 3.147 -9.925 1.00 56.09 106 LEU A O 1
ATOM 846 N N . ASP A 1 107 ? 2.933 4.828 -8.543 1.00 61.59 107 ASP A N 1
ATOM 847 C CA . ASP A 1 107 ? 2.493 5.748 -9.596 1.00 61.59 107 ASP A CA 1
ATOM 848 C C . ASP A 1 107 ? 3.687 6.266 -10.429 1.00 61.59 107 ASP A C 1
ATOM 850 O O . ASP A 1 107 ? 3.613 6.310 -11.660 1.00 61.59 107 ASP A O 1
ATOM 854 N N . GLN A 1 108 ? 4.834 6.552 -9.801 1.00 65.12 108 GLN A N 1
ATOM 855 C CA . GLN A 1 108 ? 6.077 6.971 -10.463 1.00 65.12 108 GLN A CA 1
ATOM 856 C C . GLN A 1 108 ? 6.747 5.821 -11.230 1.00 65.12 108 GLN A C 1
ATOM 858 O O . GLN A 1 108 ? 7.245 6.028 -12.337 1.00 65.12 108 GLN A O 1
ATOM 863 N N . LEU A 1 109 ? 6.735 4.587 -10.715 1.00 78.31 109 LEU A N 1
ATOM 864 C CA . LEU A 1 109 ? 7.192 3.398 -11.443 1.00 78.31 109 LEU A CA 1
ATOM 865 C C . LEU A 1 109 ? 6.308 3.150 -12.661 1.00 78.31 109 LEU A C 1
ATOM 867 O O . LEU A 1 109 ? 6.822 2.803 -13.726 1.00 78.31 109 LEU A O 1
ATOM 871 N N . GLN A 1 110 ? 4.996 3.363 -12.542 1.00 79.31 110 GLN A N 1
ATOM 872 C CA . GLN A 1 110 ? 4.088 3.261 -13.678 1.00 79.31 110 GLN A CA 1
ATOM 873 C C . GLN A 1 110 ? 4.359 4.356 -14.722 1.00 79.31 110 GLN A C 1
ATOM 875 O O . GLN A 1 110 ? 4.336 4.064 -15.923 1.00 79.31 110 GLN A O 1
ATOM 880 N N . GLU A 1 111 ? 4.688 5.577 -14.294 1.00 82.94 111 GLU A N 1
ATOM 881 C CA . GLU A 1 111 ? 5.134 6.663 -15.173 1.00 82.94 111 GLU A CA 1
ATOM 882 C C . GLU A 1 111 ? 6.455 6.314 -15.887 1.00 82.94 111 GLU A C 1
ATOM 884 O O . GLU A 1 111 ? 6.547 6.402 -17.115 1.00 82.94 111 GLU A O 1
ATOM 889 N N . ILE A 1 112 ? 7.448 5.794 -15.158 1.00 85.44 112 ILE A N 1
ATOM 890 C CA . ILE A 1 112 ? 8.729 5.321 -15.710 1.00 85.44 112 ILE A CA 1
ATOM 891 C C . ILE A 1 112 ? 8.506 4.182 -16.715 1.00 85.44 112 ILE A C 1
ATOM 893 O O . ILE A 1 112 ? 9.078 4.193 -17.808 1.00 85.44 112 ILE A O 1
ATOM 897 N N . VAL A 1 113 ? 7.646 3.210 -16.398 1.00 89.88 113 VAL A N 1
ATOM 898 C CA . VAL A 1 113 ? 7.280 2.116 -17.313 1.00 89.88 113 VAL A CA 1
ATOM 899 C C . VAL A 1 113 ? 6.635 2.661 -18.589 1.00 89.88 113 VAL A C 1
ATOM 901 O O . VAL A 1 113 ? 6.911 2.148 -19.680 1.00 89.88 113 VAL A O 1
ATOM 904 N N . ASN A 1 114 ? 5.808 3.702 -18.483 1.00 89.81 114 ASN A N 1
ATOM 905 C CA . ASN A 1 114 ? 5.198 4.352 -19.640 1.00 89.81 114 ASN A CA 1
ATOM 906 C C . ASN A 1 114 ? 6.254 5.046 -20.513 1.00 89.81 114 ASN A C 1
ATOM 908 O O . ASN A 1 114 ? 6.279 4.799 -21.724 1.00 89.81 114 ASN A O 1
ATOM 912 N N . TYR A 1 115 ? 7.185 5.803 -19.920 1.00 92.50 115 TYR A N 1
ATOM 913 C CA . TYR A 1 115 ? 8.306 6.399 -20.660 1.00 92.50 115 TYR A CA 1
ATOM 914 C C . TYR A 1 115 ? 9.193 5.342 -21.328 1.00 92.50 115 TYR A C 1
ATOM 916 O O . TYR A 1 115 ? 9.568 5.499 -22.488 1.00 92.50 115 TYR A O 1
ATOM 924 N N . ILE A 1 116 ? 9.491 4.223 -20.658 1.00 94.50 116 ILE A N 1
ATOM 925 C CA . ILE A 1 116 ? 10.285 3.129 -21.244 1.00 94.50 116 ILE A CA 1
ATOM 926 C C . ILE A 1 116 ? 9.571 2.521 -22.459 1.00 94.50 116 ILE A C 1
ATOM 928 O O . ILE A 1 116 ? 10.205 2.272 -23.489 1.00 94.50 116 ILE A O 1
ATOM 932 N N . LYS A 1 117 ? 8.253 2.298 -22.376 1.00 94.75 117 LYS A N 1
ATOM 933 C CA . LYS A 1 117 ? 7.459 1.783 -23.504 1.00 94.75 117 LYS A CA 1
ATOM 934 C C . LYS A 1 117 ? 7.449 2.762 -24.680 1.00 94.75 117 LYS A C 1
ATOM 936 O O . LYS A 1 117 ? 7.635 2.326 -25.817 1.00 94.75 117 LYS A O 1
ATOM 941 N N . GLN A 1 118 ? 7.290 4.058 -24.414 1.00 94.94 118 GLN A N 1
ATOM 942 C CA . GLN A 1 118 ? 7.329 5.098 -25.444 1.00 94.94 118 GLN A CA 1
ATOM 943 C C . GLN A 1 118 ? 8.715 5.193 -26.095 1.00 94.94 118 GLN A C 1
ATOM 945 O O . GLN A 1 118 ? 8.824 5.157 -27.320 1.00 94.94 118 GLN A O 1
ATOM 950 N N . ASN A 1 119 ? 9.785 5.215 -25.298 1.00 94.44 119 ASN A N 1
ATOM 951 C CA . ASN A 1 119 ? 11.160 5.241 -25.800 1.00 94.44 119 ASN A CA 1
ATOM 952 C C . ASN A 1 119 ? 11.466 4.011 -26.659 1.00 94.44 119 ASN A C 1
ATOM 954 O O . ASN A 1 119 ? 12.059 4.139 -27.728 1.00 94.44 119 ASN A O 1
ATOM 958 N N . LYS A 1 120 ? 11.009 2.821 -26.248 1.00 94.69 120 LYS A N 1
ATOM 959 C CA . LYS A 1 120 ? 11.134 1.597 -27.052 1.00 94.69 120 LYS A CA 1
ATOM 960 C C . LYS A 1 120 ? 10.462 1.743 -28.423 1.00 94.69 120 LYS A C 1
ATOM 962 O O . LYS A 1 120 ? 11.032 1.305 -29.421 1.00 94.69 120 LYS A O 1
ATOM 967 N N . GLN A 1 121 ? 9.279 2.357 -28.483 1.00 92.00 121 GLN A N 1
ATOM 968 C CA . GLN A 1 121 ? 8.592 2.625 -29.750 1.00 92.00 121 GLN A CA 1
ATOM 969 C C . GLN A 1 121 ? 9.355 3.637 -30.613 1.00 92.00 121 GLN A C 1
ATOM 971 O O . GLN A 1 121 ? 9.599 3.350 -31.783 1.00 92.00 121 GLN A O 1
ATOM 976 N N . ILE A 1 122 ? 9.805 4.760 -30.046 1.00 90.56 122 ILE A N 1
ATOM 977 C CA . ILE A 1 122 ? 10.594 5.770 -30.774 1.00 90.56 122 ILE A CA 1
ATOM 978 C C . ILE A 1 122 ? 11.866 5.142 -31.352 1.00 90.56 122 ILE A C 1
ATOM 980 O O . ILE A 1 122 ? 12.138 5.287 -32.540 1.00 90.56 122 ILE A O 1
ATOM 984 N N . LEU A 1 123 ? 12.612 4.374 -30.553 1.00 88.75 123 LEU A N 1
ATOM 985 C CA . LEU A 1 123 ? 13.827 3.694 -31.010 1.00 88.75 123 LEU A CA 1
ATOM 986 C C . LEU A 1 123 ? 13.544 2.710 -32.153 1.00 88.75 123 LEU A C 1
ATOM 988 O O . LEU A 1 123 ? 14.331 2.627 -33.091 1.00 88.75 123 LEU A O 1
ATOM 992 N N . SER A 1 124 ? 12.405 2.010 -32.121 1.00 85.94 124 SER A N 1
ATOM 993 C CA . SER A 1 124 ? 12.002 1.133 -33.230 1.00 85.94 124 SER A CA 1
ATOM 994 C C . SER A 1 124 ? 11.684 1.896 -34.524 1.00 85.94 124 SER A C 1
ATOM 996 O O . SER A 1 124 ? 11.792 1.338 -35.614 1.00 85.94 124 SER A O 1
ATOM 998 N N . GLN A 1 125 ? 11.341 3.181 -34.421 1.00 86.50 125 GLN A N 1
ATOM 999 C CA . GLN A 1 125 ? 11.039 4.052 -35.556 1.00 86.50 125 GLN A CA 1
ATOM 1000 C C . GLN A 1 125 ? 12.275 4.757 -36.133 1.00 86.50 125 GLN A C 1
ATOM 1002 O O . GLN A 1 125 ? 12.183 5.292 -37.228 1.00 86.50 125 GLN A O 1
ATOM 1007 N N . LEU A 1 126 ? 13.441 4.712 -35.476 1.00 85.31 126 LEU A N 1
ATOM 1008 C CA . LEU A 1 126 ? 14.681 5.344 -35.966 1.00 85.31 126 LEU A CA 1
ATOM 1009 C C . LEU A 1 126 ? 15.444 4.525 -37.030 1.00 85.31 126 LEU A C 1
ATOM 1011 O O . LEU A 1 126 ? 16.560 4.887 -37.402 1.00 85.31 126 LEU A O 1
ATOM 1015 N N . GLY A 1 127 ? 14.884 3.416 -37.523 1.00 83.75 127 GLY A N 1
ATOM 1016 C CA . GLY A 1 127 ? 15.477 2.646 -38.622 1.00 83.75 127 GLY A CA 1
ATOM 1017 C C . GLY A 1 127 ? 15.588 3.461 -39.917 1.00 83.75 127 GLY A C 1
ATOM 1018 O O . GLY A 1 127 ? 14.730 4.292 -40.199 1.00 83.75 127 GLY A O 1
ATOM 1019 N N . ILE A 1 128 ? 16.622 3.196 -40.727 1.00 79.94 128 ILE A N 1
ATOM 1020 C CA . ILE A 1 128 ? 16.879 3.897 -42.003 1.00 79.94 128 ILE A CA 1
ATOM 1021 C C . ILE A 1 128 ? 15.641 3.859 -42.915 1.00 79.94 128 ILE A C 1
ATOM 1023 O O . ILE A 1 128 ? 15.274 4.881 -43.485 1.00 79.94 128 ILE A O 1
ATOM 1027 N N . SER A 1 129 ? 14.945 2.720 -42.947 1.00 80.88 129 SER A N 1
ATOM 1028 C CA . SER A 1 129 ? 13.710 2.502 -43.711 1.00 80.88 129 SER A CA 1
ATOM 1029 C C . SER A 1 129 ? 12.533 3.385 -43.292 1.00 80.88 129 SER A C 1
ATOM 1031 O O . SER A 1 129 ? 11.571 3.536 -44.037 1.00 80.88 129 SER A O 1
ATOM 1033 N N . ASN A 1 130 ? 12.580 3.948 -42.085 1.00 83.75 130 ASN A N 1
ATOM 1034 C CA . ASN A 1 130 ? 11.511 4.768 -41.519 1.00 83.75 130 ASN A CA 1
ATOM 1035 C C . ASN A 1 130 ? 11.810 6.271 -41.637 1.00 83.75 130 ASN A C 1
ATOM 1037 O O . ASN A 1 130 ? 10.943 7.092 -41.336 1.00 83.75 130 ASN A O 1
ATOM 1041 N N . ILE A 1 131 ? 13.016 6.646 -42.079 1.00 85.50 131 ILE A N 1
ATOM 1042 C CA . ILE A 1 131 ? 13.402 8.037 -42.317 1.00 85.50 131 ILE A CA 1
ATOM 1043 C C . ILE A 1 131 ? 13.301 8.294 -43.819 1.00 85.50 131 ILE A C 1
ATOM 1045 O O . ILE A 1 131 ? 14.158 7.879 -44.598 1.00 85.50 131 ILE A O 1
ATOM 1049 N N . ALA A 1 132 ? 12.234 8.986 -44.221 1.00 84.88 132 ALA A N 1
ATOM 1050 C CA . ALA A 1 132 ? 11.956 9.288 -45.621 1.00 84.88 132 ALA A CA 1
ATOM 1051 C C . ALA A 1 132 ? 13.180 9.905 -46.325 1.00 84.88 132 ALA A C 1
ATOM 1053 O O . ALA A 1 132 ?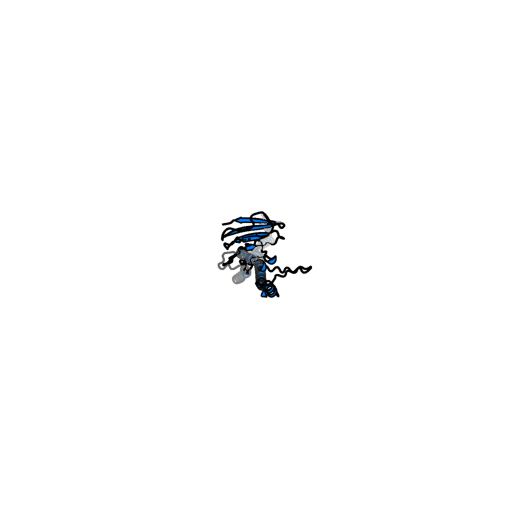 13.736 10.905 -45.869 1.00 84.88 132 ALA A O 1
ATOM 1054 N N . GLY A 1 133 ? 13.597 9.291 -47.436 1.00 84.69 133 GLY A N 1
ATOM 1055 C CA . GLY A 1 133 ? 14.715 9.744 -48.268 1.00 84.69 133 GLY A CA 1
ATOM 1056 C C . GLY A 1 133 ? 16.117 9.441 -47.724 1.00 84.69 133 GLY A C 1
ATOM 1057 O O . GLY A 1 133 ? 17.094 9.713 -48.420 1.00 84.69 133 GLY A O 1
ATOM 1058 N N . LEU A 1 134 ? 16.264 8.871 -46.518 1.00 88.38 134 LEU A N 1
ATOM 1059 C CA . LEU A 1 134 ? 17.587 8.518 -45.985 1.00 88.38 134 LEU A CA 1
ATOM 1060 C C . LEU A 1 134 ? 18.198 7.311 -46.710 1.00 88.38 134 LEU A C 1
ATOM 1062 O O . LEU A 1 134 ? 19.410 7.293 -46.917 1.00 88.38 134 LEU A O 1
ATOM 1066 N N . GLU A 1 135 ? 17.377 6.341 -47.128 1.00 86.12 135 GLU A N 1
ATOM 1067 C CA . GLU A 1 135 ? 17.816 5.229 -47.986 1.00 86.12 135 GLU A CA 1
ATOM 1068 C C . GLU A 1 135 ? 18.412 5.752 -49.299 1.00 86.12 135 GLU A C 1
ATOM 1070 O O . GLU A 1 135 ? 19.541 5.400 -49.641 1.00 86.12 135 GLU A O 1
ATOM 1075 N N . ASP A 1 136 ? 17.715 6.674 -49.969 1.00 84.06 136 ASP A N 1
ATOM 1076 C CA . ASP A 1 136 ? 18.171 7.304 -51.213 1.00 84.06 136 ASP A CA 1
ATOM 1077 C C . ASP A 1 136 ? 19.449 8.127 -51.003 1.00 84.06 136 ASP A C 1
ATOM 1079 O O . ASP A 1 136 ? 20.405 8.039 -51.779 1.00 84.06 136 ASP A O 1
ATOM 1083 N N . ALA A 1 137 ? 19.500 8.911 -49.921 1.00 83.81 137 ALA A N 1
ATOM 1084 C CA . ALA A 1 137 ? 20.667 9.721 -49.594 1.00 83.81 137 ALA A CA 1
ATOM 1085 C C . ALA A 1 137 ? 21.900 8.850 -49.303 1.00 83.81 137 ALA A C 1
ATOM 1087 O O . ALA A 1 137 ? 23.010 9.198 -49.712 1.00 83.81 137 ALA A O 1
ATOM 1088 N N . LEU A 1 138 ? 21.721 7.715 -48.616 1.00 81.56 138 LEU A N 1
ATOM 1089 C CA . LEU A 1 138 ? 22.801 6.776 -48.318 1.00 81.56 138 LEU A CA 1
ATOM 1090 C C . LEU A 1 138 ? 23.246 6.006 -49.565 1.00 81.56 138 LEU A C 1
ATOM 1092 O O . LEU A 1 138 ? 24.452 5.873 -49.784 1.00 81.56 138 LEU A O 1
ATOM 1096 N N . ALA A 1 139 ? 22.302 5.570 -50.404 1.00 77.19 139 ALA A N 1
ATOM 1097 C CA . ALA A 1 139 ? 22.595 4.976 -51.706 1.00 77.19 139 ALA A CA 1
ATOM 1098 C C . ALA A 1 139 ? 23.433 5.930 -52.577 1.00 77.19 139 ALA A C 1
ATOM 1100 O O . ALA A 1 139 ? 24.383 5.502 -53.231 1.00 77.19 139 ALA A O 1
ATOM 1101 N N . GLY A 1 140 ? 23.165 7.239 -52.503 1.00 75.81 140 GLY A N 1
ATOM 1102 C CA . GLY A 1 140 ? 23.955 8.269 -53.179 1.00 75.81 140 GLY A CA 1
ATOM 1103 C C . GLY A 1 140 ? 25.351 8.520 -52.590 1.00 75.81 140 GLY A C 1
ATOM 1104 O O . GLY A 1 140 ? 26.204 9.078 -53.280 1.00 75.81 140 GLY A O 1
ATOM 1105 N N . LYS A 1 141 ? 25.625 8.123 -51.336 1.00 77.75 141 LYS A N 1
ATOM 1106 C CA . LYS A 1 141 ? 26.912 8.402 -50.669 1.00 77.75 141 LYS A CA 1
ATOM 1107 C C . LYS A 1 141 ? 28.001 7.354 -50.893 1.00 77.75 141 LYS A C 1
ATOM 1109 O O . LYS A 1 141 ? 29.160 7.670 -50.634 1.00 77.75 141 LYS A O 1
ATOM 1114 N N . MET A 1 142 ? 27.692 6.149 -51.373 1.00 57.44 142 MET A N 1
ATOM 1115 C CA . MET A 1 142 ? 28.696 5.093 -51.565 1.00 57.44 142 MET A CA 1
ATOM 1116 C C . MET A 1 142 ? 28.420 4.241 -52.809 1.00 57.44 142 MET A C 1
ATOM 1118 O O . MET A 1 142 ? 27.942 3.116 -52.715 1.00 57.44 142 MET A O 1
ATOM 1122 N N . GLY A 1 143 ? 28.873 4.720 -53.964 1.00 57.28 143 GLY A N 1
ATOM 1123 C CA . GLY A 1 143 ? 29.520 3.829 -54.921 1.00 57.28 143 GLY A CA 1
ATOM 1124 C C . GLY A 1 143 ? 31.010 3.793 -54.590 1.00 57.28 143 GLY A C 1
ATOM 1125 O O . GLY A 1 143 ? 31.719 4.757 -54.874 1.00 57.28 143 GLY A O 1
ATOM 1126 N N . LYS A 1 144 ? 31.519 2.682 -54.036 1.00 54.62 144 LYS A N 1
ATOM 1127 C CA . LYS A 1 144 ? 32.968 2.370 -54.085 1.00 54.62 144 LYS A CA 1
ATOM 1128 C C . LYS A 1 144 ? 33.483 2.261 -55.533 1.00 54.62 144 LYS A C 1
ATOM 1130 O O . LYS A 1 144 ? 34.687 2.214 -55.750 1.00 54.62 144 LYS A O 1
ATOM 1135 N N . ASP A 1 145 ? 32.568 2.326 -56.494 1.00 51.84 145 ASP A N 1
ATOM 1136 C CA . ASP A 1 145 ? 32.798 2.367 -57.931 1.00 51.84 145 ASP A CA 1
ATOM 1137 C C . ASP A 1 145 ? 33.227 3.756 -58.440 1.00 51.84 145 ASP A C 1
ATOM 1139 O O . ASP A 1 145 ? 33.769 3.859 -59.534 1.00 51.84 145 ASP A O 1
ATOM 1143 N N . ASN A 1 146 ? 33.114 4.822 -57.632 1.00 53.88 146 ASN A N 1
ATOM 1144 C CA . ASN A 1 146 ? 33.623 6.154 -58.009 1.00 53.88 146 ASN A CA 1
ATOM 1145 C C . ASN A 1 146 ? 35.160 6.258 -57.966 1.00 53.88 146 ASN A C 1
ATOM 1147 O O . ASN A 1 146 ? 35.724 7.292 -58.322 1.00 53.88 146 ASN A O 1
ATOM 1151 N N . ILE A 1 147 ? 35.841 5.191 -57.540 1.00 53.53 147 ILE A N 1
ATOM 1152 C CA . ILE A 1 147 ? 37.274 4.982 -57.772 1.00 53.53 147 ILE A CA 1
ATOM 1153 C C . ILE A 1 147 ? 37.471 3.563 -58.326 1.00 53.53 147 ILE A C 1
ATOM 1155 O O . ILE A 1 147 ? 38.332 2.813 -57.872 1.00 53.53 147 ILE A O 1
ATOM 1159 N N . ILE A 1 148 ? 36.655 3.146 -59.296 1.00 53.00 148 ILE A N 1
ATOM 1160 C CA . ILE A 1 148 ? 36.993 1.996 -60.135 1.00 53.00 148 ILE A CA 1
ATOM 1161 C C . ILE A 1 148 ? 37.420 2.517 -61.503 1.00 53.00 148 ILE A C 1
ATOM 1163 O O . ILE A 1 148 ? 36.619 2.886 -62.348 1.00 53.00 148 ILE A O 1
ATOM 1167 N N . ALA A 1 149 ? 38.744 2.542 -61.651 1.00 48.22 149 ALA A N 1
ATOM 1168 C CA . ALA A 1 149 ? 39.487 2.257 -62.869 1.00 48.22 149 ALA A CA 1
ATOM 1169 C C . ALA A 1 149 ? 38.986 2.912 -64.172 1.00 48.22 149 ALA A C 1
ATOM 1171 O O . ALA A 1 149 ? 38.219 2.317 -64.920 1.00 48.22 149 ALA A O 1
ATOM 1172 N N . GLY A 1 150 ? 39.560 4.068 -64.520 1.00 53.44 150 GLY A N 1
ATOM 1173 C CA . GLY A 1 150 ? 39.680 4.479 -65.926 1.00 53.44 150 GLY A CA 1
ATOM 1174 C C . GLY A 1 150 ? 39.343 5.930 -66.240 1.00 53.44 150 GLY A C 1
ATOM 1175 O O . GLY A 1 150 ? 39.877 6.451 -67.216 1.00 53.44 150 GLY A O 1
ATOM 1176 N N . ASP A 1 151 ? 38.549 6.606 -65.411 1.00 50.50 151 ASP A N 1
ATOM 1177 C CA . ASP A 1 151 ? 38.075 7.952 -65.737 1.00 50.50 151 ASP A CA 1
ATOM 1178 C C . ASP A 1 151 ? 38.812 9.059 -64.975 1.00 50.50 151 ASP A C 1
ATOM 1180 O O . ASP A 1 151 ? 39.114 8.968 -63.785 1.00 50.50 151 ASP A O 1
ATOM 1184 N N . ASN A 1 152 ? 39.122 10.134 -65.703 1.00 53.94 152 ASN A N 1
ATOM 1185 C CA . ASN A 1 152 ? 39.790 11.316 -65.170 1.00 53.94 152 ASN A CA 1
ATOM 1186 C C . ASN A 1 152 ? 38.930 11.979 -64.080 1.00 53.94 152 ASN A C 1
ATOM 1188 O O . ASN A 1 152 ? 37.784 12.360 -64.324 1.00 53.94 152 ASN A O 1
ATOM 1192 N N . ILE A 1 153 ? 39.522 12.208 -62.906 1.00 58.25 153 ILE A N 1
ATOM 1193 C CA . ILE A 1 153 ? 38.925 13.014 -61.835 1.00 58.25 153 ILE A CA 1
ATOM 1194 C C . ILE A 1 153 ? 38.731 14.445 -62.356 1.00 58.25 153 ILE A C 1
ATOM 1196 O O . ILE A 1 153 ? 39.694 15.111 -62.733 1.00 58.25 153 ILE A O 1
ATOM 1200 N N . THR A 1 154 ? 37.490 14.933 -62.364 1.00 49.69 154 THR A N 1
ATOM 1201 C CA . THR A 1 154 ? 37.177 16.325 -62.717 1.00 49.69 154 THR A CA 1
ATOM 1202 C C . THR A 1 154 ? 36.839 17.094 -61.444 1.00 49.69 154 THR A C 1
ATOM 1204 O O . THR A 1 154 ? 35.799 16.856 -60.837 1.00 49.69 154 THR A O 1
ATOM 1207 N N . ILE A 1 155 ? 37.716 18.011 -61.030 1.00 53.75 155 ILE A N 1
AT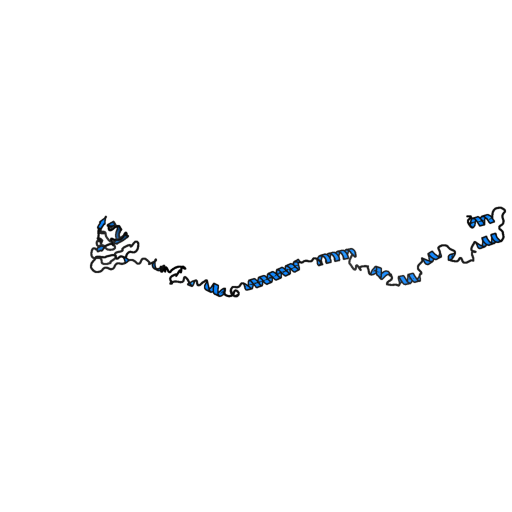OM 1208 C CA . ILE A 1 155 ? 37.446 18.964 -59.944 1.00 53.75 155 ILE A CA 1
ATOM 1209 C C . ILE A 1 155 ? 36.992 20.271 -60.595 1.00 53.75 155 ILE A C 1
ATOM 1211 O O . ILE A 1 155 ? 37.682 20.799 -61.467 1.00 53.75 155 ILE A O 1
ATOM 1215 N N . THR A 1 156 ? 35.824 20.769 -60.195 1.00 47.09 156 THR A N 1
ATOM 1216 C CA . THR A 1 156 ? 35.288 22.056 -60.657 1.00 47.09 156 THR A CA 1
ATOM 1217 C C . THR A 1 156 ? 35.453 23.063 -59.525 1.00 47.09 156 THR A C 1
ATOM 1219 O O . THR A 1 156 ? 34.928 22.834 -58.441 1.00 47.09 156 THR A O 1
ATOM 1222 N N . GLU A 1 157 ? 36.174 24.158 -59.756 1.00 49.06 157 GLU A N 1
ATOM 1223 C CA . GLU A 1 157 ? 36.172 25.316 -58.854 1.00 49.06 157 GLU A CA 1
ATOM 1224 C C . GLU A 1 157 ? 35.255 26.410 -59.423 1.00 49.06 157 GLU A C 1
ATOM 1226 O O . GLU A 1 157 ? 35.171 26.587 -60.639 1.00 49.06 157 GLU A O 1
ATOM 1231 N N . GLU A 1 158 ? 34.569 27.143 -58.539 1.00 48.50 158 GLU A N 1
ATOM 1232 C CA . GLU A 1 158 ? 33.465 28.070 -58.849 1.00 48.50 158 GLU A CA 1
ATOM 1233 C C . GLU A 1 158 ? 33.800 29.240 -59.798 1.00 48.50 158 GLU A C 1
ATOM 1235 O O . GLU A 1 158 ? 32.879 29.921 -60.233 1.00 48.50 158 GLU A O 1
ATOM 1240 N N . ASN A 1 159 ? 35.062 29.491 -60.175 1.00 52.34 159 ASN A N 1
ATOM 1241 C CA . ASN A 1 159 ? 35.444 30.723 -60.889 1.00 52.34 159 ASN A CA 1
ATOM 1242 C C . ASN A 1 159 ? 36.429 30.543 -62.063 1.00 52.34 159 ASN A C 1
ATOM 1244 O O . ASN A 1 159 ? 37.344 31.346 -62.245 1.00 52.34 159 ASN A O 1
ATOM 1248 N N . GLY A 1 160 ? 36.215 29.540 -62.918 1.00 52.16 160 GLY A N 1
ATOM 1249 C CA . GLY A 1 160 ? 36.825 29.495 -64.256 1.00 52.16 160 GLY A CA 1
ATOM 1250 C C .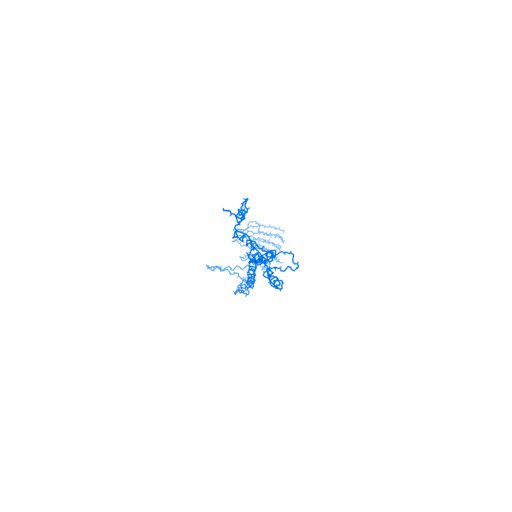 GLY A 1 160 ? 37.660 28.246 -64.526 1.00 52.16 160 GLY A C 1
ATOM 1251 O O . GLY A 1 160 ? 38.585 27.900 -63.799 1.00 52.16 160 GLY A O 1
ATOM 1252 N N . ASN A 1 161 ? 37.320 27.566 -65.620 1.00 43.81 161 ASN A N 1
ATOM 1253 C CA . ASN A 1 161 ? 37.804 26.232 -65.964 1.00 43.81 161 ASN A CA 1
ATOM 1254 C C . ASN A 1 161 ? 39.327 26.165 -66.169 1.00 43.81 161 ASN A C 1
ATOM 1256 O O . ASN A 1 161 ? 39.837 26.594 -67.206 1.00 43.81 161 ASN A O 1
ATOM 1260 N N . LYS A 1 162 ? 40.039 25.486 -65.263 1.00 50.22 162 LYS A N 1
ATOM 1261 C CA . LYS A 1 162 ? 41.367 24.922 -65.541 1.00 50.22 162 LYS A CA 1
ATOM 1262 C C . LYS A 1 162 ? 41.296 23.399 -65.437 1.00 50.22 162 LYS A C 1
ATOM 1264 O O . LYS A 1 162 ? 41.319 22.826 -64.356 1.00 50.22 162 LYS A O 1
ATOM 1269 N N . LYS A 1 163 ? 41.180 22.737 -66.591 1.00 47.44 163 LYS A N 1
ATOM 1270 C CA . LYS A 1 163 ? 41.123 21.275 -66.703 1.00 47.44 163 LYS A CA 1
ATOM 1271 C C . LYS A 1 163 ? 42.499 20.691 -66.366 1.00 47.44 163 LYS A C 1
ATOM 1273 O O . LYS A 1 163 ? 43.435 20.850 -67.145 1.00 47.44 163 LYS A O 1
ATOM 1278 N N . ILE A 1 164 ? 42.633 20.013 -65.228 1.00 51.19 164 ILE A N 1
ATOM 1279 C CA . ILE A 1 164 ? 43.807 19.177 -64.943 1.00 51.19 164 ILE A CA 1
ATOM 1280 C C . ILE A 1 164 ? 43.519 17.788 -65.521 1.00 51.19 164 ILE A C 1
ATOM 1282 O O . ILE A 1 164 ? 43.037 16.902 -64.831 1.00 51.19 164 ILE A O 1
ATOM 1286 N N . SER A 1 165 ? 43.782 17.586 -66.814 1.00 52.69 165 SER A N 1
ATOM 1287 C CA . SER A 1 165 ? 43.848 16.241 -67.400 1.00 52.69 165 SER A CA 1
ATOM 1288 C C . SER A 1 165 ? 45.255 15.676 -67.197 1.00 52.69 165 SER A C 1
ATOM 1290 O O . SER A 1 165 ? 46.007 15.498 -68.154 1.00 52.69 165 SER A O 1
ATOM 1292 N N . ALA A 1 166 ? 45.654 15.476 -65.943 1.00 49.31 166 ALA A N 1
ATOM 1293 C CA . ALA A 1 166 ? 46.851 14.707 -65.638 1.00 49.31 166 ALA A CA 1
ATOM 1294 C C . ALA A 1 166 ? 46.412 13.251 -65.489 1.00 49.31 166 ALA A C 1
ATOM 1296 O O . ALA A 1 166 ? 45.851 12.866 -64.466 1.00 49.31 166 ALA A O 1
ATOM 1297 N N . ASN A 1 167 ? 46.620 12.456 -66.537 1.00 44.22 167 ASN A N 1
ATOM 1298 C CA . ASN A 1 167 ? 46.426 11.023 -66.437 1.00 44.22 167 ASN A CA 1
ATOM 1299 C C . ASN A 1 167 ? 47.487 10.476 -65.465 1.00 44.22 167 ASN A C 1
ATOM 1301 O O . ASN A 1 167 ? 48.673 10.442 -65.778 1.00 44.22 167 ASN A O 1
ATOM 1305 N N . LEU A 1 168 ? 47.087 10.085 -64.254 1.00 50.38 168 LEU A N 1
ATOM 1306 C CA . LEU A 1 168 ? 48.024 9.566 -63.253 1.00 50.38 168 LEU A CA 1
ATOM 1307 C C . LEU A 1 168 ? 48.626 8.211 -63.680 1.00 50.38 168 LEU A C 1
ATOM 1309 O O . LEU A 1 168 ? 49.662 7.811 -63.154 1.00 50.38 168 LEU A O 1
ATOM 1313 N N . SER A 1 169 ? 48.036 7.537 -64.679 1.00 49.31 169 SER A N 1
ATOM 1314 C CA . SER A 1 169 ? 48.602 6.335 -65.299 1.00 49.31 169 SER A CA 1
ATOM 1315 C C . SER A 1 169 ? 49.664 6.635 -66.364 1.00 49.31 169 SER A C 1
ATOM 1317 O O . SER A 1 169 ? 50.326 5.705 -66.811 1.00 49.31 169 SER A O 1
ATOM 1319 N N . SER A 1 170 ? 49.863 7.897 -66.772 1.00 48.28 170 SER A N 1
ATOM 1320 C CA . SER A 1 170 ? 50.920 8.281 -67.725 1.00 48.28 170 SER A CA 1
ATOM 1321 C C . SER A 1 170 ? 52.225 8.727 -67.051 1.00 48.28 170 SER A C 1
ATOM 1323 O O . SER A 1 170 ? 53.132 9.189 -67.732 1.00 48.28 170 SER A O 1
ATOM 1325 N N . GLN A 1 171 ? 52.331 8.625 -65.721 1.00 47.53 171 GLN A N 1
ATOM 1326 C CA . GLN A 1 171 ? 53.551 8.955 -64.960 1.00 47.53 171 GLN A CA 1
ATOM 1327 C C . GLN A 1 171 ? 54.324 7.707 -64.498 1.00 47.53 171 GLN A C 1
ATOM 1329 O O . GLN A 1 171 ? 55.375 7.828 -63.875 1.00 47.53 171 GLN A O 1
ATOM 1334 N N . VAL A 1 172 ? 53.836 6.504 -64.816 1.00 49.97 172 VAL A N 1
ATOM 1335 C CA . VAL A 1 172 ? 54.537 5.240 -64.547 1.00 49.97 172 VAL A CA 1
ATOM 1336 C C . VAL A 1 172 ? 54.558 4.410 -65.827 1.00 49.97 172 VAL A C 1
ATOM 1338 O O . VAL A 1 172 ? 53.946 3.348 -65.922 1.00 49.97 172 VAL A O 1
ATOM 1341 N N . GLU A 1 173 ? 55.265 4.900 -66.845 1.00 44.62 173 GLU A N 1
ATOM 1342 C CA . GLU A 1 173 ? 55.753 3.993 -67.877 1.00 44.62 173 GLU A CA 1
ATOM 1343 C C . GLU A 1 173 ? 56.912 3.197 -67.283 1.00 44.62 173 GLU A C 1
ATOM 1345 O O . GLU A 1 173 ? 57.987 3.703 -66.963 1.00 44.62 173 GLU A O 1
ATOM 1350 N N . THR A 1 174 ? 56.632 1.916 -67.084 1.00 41.31 174 THR A N 1
ATOM 1351 C CA . THR A 1 174 ? 57.617 0.865 -66.875 1.00 41.31 174 THR A CA 1
ATOM 1352 C C . THR A 1 174 ? 58.744 1.049 -67.886 1.00 41.31 174 THR A C 1
ATOM 1354 O O . THR A 1 174 ? 58.490 1.083 -69.088 1.00 41.31 174 THR A O 1
ATOM 1357 N N . ILE A 1 175 ? 59.979 1.173 -67.393 1.00 42.31 175 ILE A N 1
ATOM 1358 C CA . ILE A 1 175 ? 61.202 1.246 -68.197 1.00 42.31 175 ILE A CA 1
ATOM 1359 C C . ILE A 1 175 ? 61.203 0.046 -69.149 1.00 42.31 175 ILE A C 1
ATOM 1361 O O . ILE A 1 175 ? 61.506 -1.079 -68.756 1.00 42.31 175 ILE A O 1
ATOM 1365 N N . LYS A 1 176 ? 60.818 0.278 -70.403 1.00 40.59 176 LYS A N 1
ATOM 1366 C CA . LYS A 1 176 ? 61.048 -0.655 -71.498 1.00 40.59 176 LYS A CA 1
ATOM 1367 C C . LYS A 1 176 ? 62.388 -0.256 -72.088 1.00 40.59 176 LYS A C 1
ATOM 1369 O O . LYS A 1 176 ? 62.553 0.877 -72.523 1.00 40.59 176 LYS A O 1
ATOM 1374 N N . GLU A 1 177 ? 63.351 -1.164 -72.023 1.00 38.88 177 GLU A N 1
ATOM 1375 C CA . GLU A 1 177 ? 64.672 -1.031 -72.637 1.00 38.88 177 GLU A CA 1
ATOM 1376 C C . GLU A 1 177 ? 64.598 -0.297 -73.989 1.00 38.88 177 GLU A C 1
ATOM 1378 O O . GLU A 1 177 ? 63.901 -0.738 -74.907 1.00 38.88 177 GLU A O 1
ATOM 1383 N N . VAL A 1 178 ? 65.326 0.813 -74.131 1.00 41.81 178 VAL A N 1
ATOM 1384 C CA . VAL A 1 178 ? 65.471 1.503 -75.418 1.00 41.81 178 VAL A CA 1
ATOM 1385 C C . VAL A 1 178 ? 66.413 0.667 -76.289 1.00 41.81 178 VAL A C 1
ATOM 1387 O O . VAL A 1 178 ? 67.632 0.812 -76.231 1.00 41.81 178 VAL A O 1
ATOM 1390 N N . LYS A 1 179 ? 65.853 -0.258 -77.077 1.00 42.06 179 LYS A N 1
ATOM 1391 C CA . LYS A 1 179 ? 66.581 -0.989 -78.127 1.00 42.06 179 LYS A CA 1
ATOM 1392 C C . LYS A 1 179 ? 66.624 -0.146 -79.399 1.00 42.06 179 LYS A C 1
ATOM 1394 O O . LYS A 1 179 ? 65.606 0.031 -80.062 1.00 42.06 179 LYS A O 1
ATOM 1399 N N . VAL A 1 180 ? 67.807 0.336 -79.770 1.00 47.00 180 VAL A N 1
ATOM 1400 C CA . VAL A 1 180 ? 68.018 1.095 -81.015 1.00 47.00 180 VAL A CA 1
ATOM 1401 C C . VAL A 1 180 ? 68.315 0.132 -82.177 1.00 47.00 180 VAL A C 1
ATOM 1403 O O . VAL A 1 180 ? 69.218 -0.695 -82.089 1.00 47.00 180 VAL A O 1
ATOM 1406 N N . ARG A 1 181 ? 67.549 0.229 -83.277 1.00 38.47 181 ARG A N 1
ATOM 1407 C CA . ARG A 1 181 ? 67.698 -0.562 -84.520 1.00 38.47 181 ARG A CA 1
ATOM 1408 C C . ARG A 1 181 ? 68.473 0.244 -85.578 1.00 38.47 181 ARG A C 1
ATOM 1410 O O . ARG A 1 181 ? 68.093 1.370 -85.877 1.00 38.47 181 ARG A O 1
ATOM 1417 N N . TYR A 1 182 ? 69.518 -0.339 -86.172 1.00 46.81 182 TYR A N 1
ATOM 1418 C CA . TYR A 1 182 ? 70.398 0.316 -87.160 1.00 46.81 182 TYR A CA 1
ATOM 1419 C C . TYR A 1 182 ? 69.906 0.193 -88.619 1.00 46.81 182 TYR A C 1
ATOM 1421 O O . TYR A 1 182 ? 69.509 -0.902 -89.025 1.00 46.81 182 TYR A O 1
ATOM 1429 N N . PRO A 1 183 ? 70.046 1.250 -89.448 1.00 39.69 183 PRO A N 1
ATOM 1430 C CA . PRO A 1 183 ? 70.199 1.147 -90.900 1.00 39.69 183 PRO A CA 1
ATOM 1431 C C . PRO A 1 183 ? 71.678 1.269 -91.348 1.00 39.69 183 PRO A C 1
ATOM 1433 O O . PRO A 1 183 ? 72.553 1.664 -90.583 1.00 39.69 183 PRO A O 1
ATOM 1436 N N . ALA A 1 184 ? 71.957 0.910 -92.607 1.00 46.53 184 ALA A N 1
ATOM 1437 C CA . ALA A 1 184 ? 73.272 0.580 -93.187 1.00 46.53 184 ALA A CA 1
ATOM 1438 C C . ALA A 1 184 ? 74.365 1.690 -93.248 1.00 46.53 184 ALA A C 1
ATOM 1440 O O . ALA A 1 184 ? 75.419 1.471 -93.850 1.00 46.53 184 ALA A O 1
ATOM 1441 N N . THR A 1 185 ? 74.177 2.850 -92.610 1.00 50.25 185 THR A N 1
ATOM 1442 C CA . THR A 1 185 ? 75.165 3.948 -92.516 1.00 50.25 185 THR A CA 1
ATOM 1443 C C . THR A 1 185 ? 75.168 4.528 -91.092 1.00 50.25 185 THR A C 1
ATOM 1445 O O . THR A 1 185 ? 74.141 5.004 -90.620 1.00 50.25 185 THR A O 1
ATOM 1448 N N . ALA A 1 186 ? 76.305 4.448 -90.387 1.00 54.28 186 ALA A N 1
ATOM 1449 C CA . ALA A 1 186 ? 76.394 4.488 -88.918 1.00 54.28 186 ALA A CA 1
ATOM 1450 C C . ALA A 1 186 ? 76.512 5.899 -88.294 1.00 54.28 186 ALA A C 1
ATOM 1452 O O . ALA A 1 186 ? 77.488 6.206 -87.606 1.00 54.28 186 ALA A O 1
ATOM 1453 N N . THR A 1 187 ? 75.513 6.755 -88.500 1.00 53.97 187 THR A N 1
ATOM 1454 C CA . THR A 1 187 ? 75.368 8.011 -87.740 1.00 53.97 187 THR A CA 1
ATOM 1455 C C . THR A 1 187 ? 73.976 8.060 -87.123 1.00 53.97 187 THR A C 1
ATOM 1457 O O . THR A 1 187 ? 72.991 7.829 -87.821 1.00 53.97 187 THR A O 1
ATOM 1460 N N . PHE A 1 188 ? 73.896 8.324 -85.818 1.00 57.69 188 PHE A N 1
ATOM 1461 C CA . PHE A 1 188 ? 72.644 8.320 -85.061 1.00 57.69 188 PHE A CA 1
ATOM 1462 C C . PHE A 1 188 ? 72.444 9.653 -84.333 1.00 57.69 188 PHE A C 1
ATOM 1464 O O . PHE A 1 188 ? 73.359 10.141 -83.666 1.00 57.69 188 PHE A O 1
ATOM 1471 N N . TRP A 1 189 ? 71.238 10.209 -84.451 1.00 50.62 189 TRP A N 1
ATOM 1472 C CA . TRP A 1 189 ? 70.822 11.445 -83.795 1.00 50.62 189 TRP A CA 1
ATOM 1473 C C . TRP A 1 189 ? 69.735 11.124 -82.772 1.00 50.62 189 TRP A C 1
ATOM 1475 O O . TRP A 1 189 ? 68.740 10.496 -83.117 1.00 50.62 189 TRP A O 1
ATOM 1485 N N . LEU A 1 190 ? 69.928 11.556 -81.526 1.00 56.09 190 LEU A N 1
ATOM 1486 C CA . LEU A 1 190 ? 68.879 11.541 -80.506 1.00 56.09 190 LEU A CA 1
ATOM 1487 C C . LEU A 1 190 ? 67.984 12.770 -80.700 1.00 56.09 190 LEU A C 1
ATOM 1489 O O . LEU A 1 190 ? 68.482 13.900 -80.651 1.00 56.09 190 LEU A O 1
ATOM 1493 N N . GLU A 1 191 ? 66.686 12.565 -80.927 1.00 49.47 191 GLU A N 1
ATOM 1494 C CA . GLU A 1 191 ? 65.722 13.661 -81.074 1.00 49.47 191 GLU A CA 1
ATOM 1495 C C . GLU A 1 191 ? 65.176 14.126 -79.712 1.00 49.47 191 GLU A C 1
ATOM 1497 O O . GLU A 1 191 ? 65.266 13.436 -78.698 1.00 49.47 191 GLU A O 1
ATOM 1502 N N . GLU A 1 192 ? 64.575 15.323 -79.665 1.00 50.03 192 GLU A N 1
ATOM 1503 C CA . GLU A 1 192 ? 64.123 15.961 -78.416 1.00 50.03 192 GLU A CA 1
ATOM 1504 C C . GLU A 1 192 ? 63.084 15.124 -77.638 1.00 50.03 192 GLU A C 1
ATOM 1506 O O . GLU A 1 192 ? 63.000 15.245 -76.416 1.00 50.03 192 GLU A O 1
ATOM 1511 N N . LYS A 1 193 ? 62.350 14.238 -78.328 1.00 50.34 193 LYS A N 1
ATOM 1512 C CA . LYS A 1 193 ? 61.335 13.336 -77.754 1.00 50.34 193 LYS A CA 1
ATOM 1513 C C . LYS A 1 193 ? 61.908 12.075 -77.096 1.00 50.34 193 LYS A C 1
ATOM 1515 O O . LYS A 1 193 ? 61.202 11.463 -76.301 1.00 50.34 193 LYS A O 1
ATOM 1520 N N . ASP A 1 194 ? 63.163 11.724 -77.373 1.00 50.41 194 ASP A N 1
ATOM 1521 C CA . ASP A 1 194 ? 63.825 10.530 -76.822 1.00 50.41 194 ASP A CA 1
ATOM 1522 C C . ASP A 1 194 ? 64.520 10.809 -75.468 1.00 50.41 194 ASP A C 1
ATOM 1524 O O . ASP A 1 194 ? 65.172 9.937 -74.893 1.00 50.41 194 ASP A O 1
ATOM 1528 N N . ASN A 1 195 ? 64.384 12.033 -74.938 1.00 53.12 195 ASN A N 1
ATOM 1529 C CA . ASN A 1 195 ? 65.002 12.488 -73.690 1.00 53.12 195 ASN A CA 1
ATOM 1530 C C . ASN A 1 195 ? 64.155 12.126 -72.462 1.00 53.12 195 ASN A C 1
ATOM 1532 O O . ASN A 1 195 ? 63.405 12.952 -71.935 1.00 53.12 195 ASN A O 1
ATOM 1536 N N . ILE A 1 196 ? 64.309 10.900 -71.970 1.00 51.69 196 ILE A N 1
ATOM 1537 C CA . ILE A 1 196 ? 63.758 10.481 -70.678 1.00 51.69 196 ILE A CA 1
ATOM 1538 C C . ILE A 1 196 ? 64.786 10.811 -69.580 1.00 51.69 196 ILE A C 1
ATOM 1540 O O . ILE A 1 196 ? 65.984 10.566 -69.728 1.00 51.69 196 ILE A O 1
ATOM 1544 N N . ASN A 1 197 ? 64.324 11.406 -68.478 1.00 50.16 197 ASN A N 1
ATOM 1545 C CA . ASN A 1 197 ? 65.138 11.818 -67.328 1.00 50.16 197 ASN A CA 1
ATOM 1546 C C . ASN A 1 197 ? 66.055 10.676 -66.831 1.00 50.16 197 ASN A C 1
ATOM 1548 O O . ASN A 1 197 ? 65.569 9.717 -66.237 1.00 50.16 197 ASN A O 1
ATOM 1552 N N . ASN A 1 198 ? 67.374 10.821 -67.023 1.00 52.66 198 ASN A N 1
ATOM 1553 C CA . ASN A 1 198 ? 68.443 9.863 -66.680 1.00 52.66 198 ASN A CA 1
ATOM 1554 C C . ASN A 1 198 ? 68.546 8.608 -67.578 1.00 52.66 198 ASN A C 1
ATOM 1556 O O . ASN A 1 198 ? 68.719 7.493 -67.083 1.00 52.66 198 ASN A O 1
ATOM 1560 N N . CYS A 1 199 ? 68.478 8.772 -68.902 1.00 54.28 199 CYS A N 1
ATOM 1561 C CA . CYS A 1 199 ? 68.649 7.671 -69.856 1.00 54.28 199 CYS A CA 1
ATOM 1562 C C . CYS A 1 199 ? 70.003 6.936 -69.734 1.00 54.28 199 CYS A C 1
ATOM 1564 O O . CYS A 1 199 ? 71.076 7.496 -69.979 1.00 54.28 199 CYS A O 1
ATOM 1566 N N . ILE A 1 200 ? 69.916 5.631 -69.450 1.00 56.38 200 ILE A N 1
ATOM 1567 C CA . ILE A 1 200 ? 70.946 4.638 -69.769 1.00 56.38 200 ILE A CA 1
ATOM 1568 C C . ILE A 1 200 ? 70.793 4.285 -71.249 1.00 56.38 200 ILE A C 1
ATOM 1570 O O . ILE A 1 200 ? 69.739 3.810 -71.672 1.00 56.38 200 ILE A O 1
ATOM 1574 N N . LEU A 1 201 ? 71.843 4.495 -72.036 1.00 59.53 201 LEU A N 1
ATOM 1575 C CA . LEU A 1 201 ? 71.870 4.181 -73.458 1.00 59.53 201 LEU A CA 1
ATOM 1576 C C . LEU A 1 201 ? 72.592 2.843 -73.659 1.00 59.53 201 LEU A C 1
ATOM 1578 O O . LEU A 1 201 ? 73.818 2.754 -73.544 1.00 59.53 201 LEU A O 1
ATOM 1582 N N . VAL A 1 202 ? 71.816 1.789 -73.930 1.00 55.28 202 VAL A N 1
ATOM 1583 C CA . VAL A 1 202 ? 72.339 0.460 -74.272 1.00 55.28 202 VAL A CA 1
ATOM 1584 C C . VAL A 1 202 ? 72.309 0.305 -75.786 1.00 55.28 202 VAL A C 1
ATOM 1586 O O . VAL A 1 202 ? 71.289 -0.025 -76.388 1.00 55.28 202 VAL A O 1
ATOM 1589 N N . LEU A 1 203 ? 73.453 0.536 -76.421 1.00 59.22 203 LEU A N 1
ATOM 1590 C CA . LEU A 1 203 ? 73.620 0.240 -77.838 1.00 59.22 203 LEU A CA 1
ATOM 1591 C C . LEU A 1 203 ? 73.870 -1.264 -77.976 1.00 59.22 203 LEU A C 1
ATOM 1593 O O . LEU A 1 203 ? 74.991 -1.713 -77.733 1.00 59.22 203 LEU A O 1
ATOM 1597 N N . SER A 1 204 ? 72.834 -2.035 -78.318 1.00 53.12 204 SER A N 1
ATOM 1598 C CA . SER A 1 204 ? 72.934 -3.475 -78.583 1.00 53.12 204 SER A CA 1
ATOM 1599 C C . SER A 1 204 ? 72.615 -3.787 -80.041 1.00 53.12 204 SER A C 1
ATOM 1601 O O . SER A 1 204 ? 71.592 -3.382 -80.585 1.00 53.12 204 SER A O 1
ATOM 1603 N N . SER A 1 205 ? 73.529 -4.497 -80.693 1.00 53.12 205 SER A N 1
ATOM 1604 C CA . SER A 1 205 ? 73.332 -5.078 -82.017 1.00 53.12 205 SER A CA 1
ATOM 1605 C C . SER A 1 205 ? 74.207 -6.321 -82.105 1.00 53.12 205 SER A C 1
ATOM 1607 O O . SER A 1 205 ? 75.402 -6.252 -81.827 1.00 53.12 205 SER A O 1
ATOM 1609 N N . GLU A 1 206 ? 73.619 -7.446 -82.507 1.00 51.12 206 GLU A N 1
ATOM 1610 C CA . GLU A 1 206 ? 74.324 -8.730 -82.629 1.00 51.12 206 GLU A CA 1
ATOM 1611 C C . GLU A 1 206 ? 75.351 -8.742 -83.775 1.00 51.12 206 GLU A C 1
ATOM 1613 O O . GLU A 1 206 ? 76.149 -9.665 -83.863 1.00 51.12 206 GLU A O 1
ATOM 1618 N N . ASN A 1 207 ? 75.376 -7.711 -84.633 1.00 54.12 207 ASN A N 1
ATOM 1619 C CA . ASN A 1 207 ? 76.242 -7.649 -85.814 1.00 54.12 207 ASN A CA 1
ATOM 1620 C C . ASN A 1 207 ? 76.772 -6.228 -86.083 1.00 54.12 207 ASN A C 1
ATOM 1622 O O . ASN A 1 207 ? 76.636 -5.699 -87.187 1.00 54.12 207 ASN A O 1
ATOM 1626 N N . VAL A 1 208 ? 77.366 -5.572 -85.079 1.00 61.09 208 VAL A N 1
ATOM 1627 C CA . VAL A 1 208 ? 78.120 -4.332 -85.340 1.00 61.09 208 VAL A CA 1
ATOM 1628 C C . VAL A 1 208 ? 79.441 -4.709 -86.017 1.00 61.09 208 VAL A C 1
ATOM 1630 O O . VAL A 1 208 ? 80.297 -5.333 -85.408 1.00 61.09 208 VAL A O 1
ATOM 1633 N N . THR A 1 209 ? 79.617 -4.363 -87.292 1.00 62.28 209 THR A N 1
ATOM 1634 C CA . THR A 1 209 ? 80.851 -4.673 -88.047 1.00 62.28 209 THR A CA 1
ATOM 1635 C C . THR A 1 209 ? 81.701 -3.437 -88.347 1.00 62.28 209 THR A C 1
ATOM 1637 O O . THR A 1 209 ? 82.702 -3.537 -89.054 1.00 62.28 209 THR A O 1
ATOM 1640 N N . LYS A 1 210 ? 81.295 -2.260 -87.858 1.00 70.69 210 LYS A N 1
ATOM 1641 C CA . LYS A 1 210 ? 81.967 -0.972 -88.082 1.00 70.69 210 LYS A CA 1
ATOM 1642 C C . LYS A 1 210 ? 81.931 -0.115 -86.822 1.00 70.69 210 LYS A C 1
ATOM 1644 O O . LYS A 1 210 ? 81.028 -0.269 -86.004 1.00 70.69 210 LYS A O 1
ATOM 1649 N N . ASP A 1 211 ? 82.882 0.804 -86.715 1.00 78.00 211 ASP A N 1
ATOM 1650 C CA . ASP A 1 211 ? 82.868 1.839 -85.686 1.00 78.00 211 ASP A CA 1
ATOM 1651 C C . ASP A 1 211 ? 81.614 2.712 -85.809 1.00 78.00 211 ASP A C 1
ATOM 1653 O O . ASP A 1 211 ? 81.088 2.936 -86.905 1.00 78.00 211 ASP A O 1
ATOM 1657 N N . ALA A 1 212 ? 81.135 3.204 -84.671 1.00 74.19 212 ALA A N 1
ATOM 1658 C CA . ALA A 1 212 ? 79.922 4.005 -84.578 1.00 74.19 212 ALA A CA 1
ATOM 1659 C C . ALA A 1 212 ? 80.235 5.407 -84.058 1.00 74.19 212 ALA A C 1
ATOM 1661 O O . ALA A 1 212 ? 81.177 5.599 -83.289 1.00 74.19 212 ALA A O 1
ATOM 1662 N N . THR A 1 213 ? 79.423 6.389 -84.453 1.00 75.62 213 THR A N 1
ATOM 1663 C CA . THR A 1 213 ? 79.481 7.747 -83.901 1.00 75.62 213 THR A CA 1
ATOM 1664 C C . THR A 1 213 ? 78.129 8.149 -83.331 1.00 75.62 213 THR A C 1
ATOM 1666 O O . THR A 1 213 ? 77.104 7.991 -83.997 1.00 75.62 213 THR A O 1
ATOM 1669 N N . LEU A 1 214 ? 78.140 8.664 -82.103 1.00 77.06 214 LEU A N 1
ATOM 1670 C CA . LEU A 1 214 ? 76.961 9.142 -81.392 1.00 77.06 214 LEU A CA 1
ATOM 1671 C C . LEU A 1 214 ? 77.008 10.663 -81.236 1.00 77.06 214 LEU A C 1
ATOM 1673 O O . LEU A 1 214 ? 78.004 11.219 -80.765 1.00 77.06 214 LEU A O 1
ATOM 1677 N N . SER A 1 215 ? 75.907 11.314 -81.605 1.00 75.31 215 SER A N 1
ATOM 1678 C CA . SER A 1 215 ? 75.719 12.757 -81.486 1.00 75.31 215 SER A CA 1
ATOM 1679 C C . SER A 1 215 ? 74.699 13.086 -80.400 1.00 75.31 215 SER A C 1
ATOM 1681 O O . SER A 1 215 ? 73.668 12.424 -80.282 1.00 75.31 215 SER A O 1
ATOM 1683 N N . PHE A 1 216 ? 74.983 14.127 -79.617 1.00 75.19 216 PHE A N 1
ATOM 1684 C CA . PHE A 1 216 ? 74.151 14.553 -78.492 1.00 75.19 216 PHE A CA 1
ATOM 1685 C C . PHE A 1 216 ? 73.535 15.936 -78.745 1.00 75.19 216 PHE A C 1
ATOM 1687 O O . PHE A 1 216 ? 74.160 16.774 -79.404 1.00 75.19 216 PHE A O 1
ATOM 1694 N N . PRO A 1 217 ? 72.338 16.217 -78.202 1.00 69.00 217 PRO A N 1
ATOM 1695 C CA . PRO A 1 217 ? 71.724 17.537 -78.305 1.00 69.00 217 PRO A CA 1
ATOM 1696 C C . PRO A 1 217 ? 72.522 18.572 -77.494 1.00 69.00 217 PRO A C 1
ATOM 1698 O O . PRO A 1 217 ? 72.594 18.495 -76.272 1.00 69.00 217 PRO A O 1
ATOM 1701 N N . GLN A 1 218 ? 73.107 19.570 -78.164 1.00 67.19 218 GLN A N 1
ATOM 1702 C CA . GLN A 1 218 ? 73.995 20.562 -77.529 1.00 67.19 218 GLN A CA 1
ATOM 1703 C C . GLN A 1 218 ? 73.265 21.691 -76.774 1.00 67.19 218 GLN A C 1
ATOM 1705 O O . GLN A 1 218 ? 73.897 22.477 -76.072 1.00 67.19 218 GLN A O 1
ATOM 1710 N N . SER A 1 219 ? 71.939 21.794 -76.898 1.00 62.38 219 SER A N 1
ATOM 1711 C CA . SER A 1 219 ? 71.134 22.901 -76.357 1.00 62.38 219 SER A CA 1
ATOM 1712 C C . SER A 1 219 ? 70.583 22.668 -74.942 1.00 62.38 219 SER A C 1
ATOM 1714 O O . SER A 1 219 ? 69.774 23.467 -74.466 1.00 62.38 219 SER A O 1
ATOM 1716 N N . LYS A 1 220 ? 70.976 21.582 -74.264 1.00 64.25 220 LYS A N 1
ATOM 1717 C CA . LYS A 1 220 ? 70.415 21.166 -72.966 1.00 64.25 220 LYS A CA 1
ATOM 1718 C C . LYS A 1 220 ? 71.518 20.808 -71.966 1.00 64.25 220 LYS A C 1
ATOM 1720 O O . LYS A 1 220 ? 72.611 20.410 -72.356 1.00 64.25 220 LYS A O 1
ATOM 1725 N N . ASN A 1 221 ? 71.191 20.910 -70.676 1.00 75.81 221 ASN A N 1
ATOM 1726 C CA . ASN A 1 221 ? 72.033 20.428 -69.582 1.00 75.81 221 ASN A CA 1
ATOM 1727 C C . ASN A 1 221 ? 71.572 19.021 -69.186 1.00 75.81 221 ASN A C 1
ATOM 1729 O O . ASN A 1 221 ? 70.546 18.887 -68.519 1.00 75.81 221 ASN A O 1
ATOM 1733 N N . ILE A 1 222 ? 72.274 17.981 -69.639 1.00 74.56 222 ILE A N 1
ATOM 1734 C CA . ILE A 1 222 ? 71.847 16.587 -69.452 1.00 74.56 222 ILE A CA 1
ATOM 1735 C C . ILE A 1 222 ? 73.054 15.652 -69.318 1.00 74.56 222 ILE A C 1
ATOM 1737 O O . ILE A 1 222 ? 74.112 15.914 -69.891 1.00 74.56 222 ILE A O 1
ATOM 1741 N N . THR A 1 223 ? 72.891 14.547 -68.591 1.00 80.88 223 THR A N 1
ATOM 1742 C CA . THR A 1 223 ? 73.920 13.510 -68.443 1.00 80.88 223 THR A CA 1
ATOM 1743 C C . THR A 1 223 ? 73.423 12.184 -69.003 1.00 80.88 223 THR A C 1
ATOM 1745 O O . THR A 1 223 ? 72.333 11.729 -68.665 1.00 80.88 223 THR A O 1
ATOM 1748 N N . PHE A 1 224 ? 74.251 11.552 -69.828 1.00 79.69 224 PHE A N 1
ATOM 1749 C CA . PHE A 1 224 ? 74.024 10.243 -70.427 1.00 79.69 224 PHE A CA 1
ATOM 1750 C C . PHE A 1 224 ? 74.951 9.214 -69.789 1.00 79.69 224 PHE A C 1
ATOM 1752 O O . PHE A 1 224 ? 76.157 9.448 -69.703 1.00 79.69 224 PHE A O 1
ATOM 1759 N N . ALA A 1 225 ? 74.408 8.062 -69.399 1.00 81.31 225 ALA A N 1
ATOM 1760 C CA . ALA A 1 225 ? 75.193 6.889 -69.023 1.00 81.31 225 ALA A CA 1
ATOM 1761 C C . ALA A 1 225 ? 75.158 5.874 -70.172 1.00 81.31 225 ALA A C 1
ATOM 1763 O O . ALA A 1 225 ? 74.090 5.519 -70.665 1.00 81.31 225 ALA A O 1
ATOM 1764 N N . ILE A 1 226 ? 76.319 5.412 -70.615 1.00 81.50 226 ILE A N 1
ATOM 1765 C CA . ILE A 1 226 ? 76.487 4.602 -71.822 1.00 81.50 226 ILE A CA 1
ATOM 1766 C C . ILE A 1 226 ? 77.179 3.302 -71.438 1.00 81.50 226 ILE A C 1
ATOM 1768 O O . ILE A 1 226 ? 78.218 3.323 -70.777 1.00 81.50 226 ILE A O 1
ATOM 1772 N N . ILE A 1 227 ? 76.632 2.175 -71.893 1.00 81.38 227 ILE A N 1
ATOM 1773 C CA . ILE A 1 227 ? 77.278 0.862 -71.798 1.00 81.38 227 ILE A CA 1
ATOM 1774 C C . ILE A 1 227 ? 77.478 0.336 -73.217 1.00 81.38 227 ILE A C 1
ATOM 1776 O O . ILE A 1 227 ? 76.520 0.137 -73.968 1.00 81.38 227 ILE A O 1
ATOM 1780 N N . LYS A 1 228 ? 78.737 0.109 -73.595 1.00 80.69 228 LYS A N 1
ATOM 1781 C CA . LYS A 1 228 ? 79.108 -0.425 -74.905 1.00 80.69 228 LYS A CA 1
ATOM 1782 C C . LYS A 1 228 ? 78.927 -1.940 -74.905 1.00 80.69 228 LYS A C 1
ATOM 1784 O O . LYS A 1 228 ? 79.616 -2.637 -74.165 1.00 80.69 228 LYS A O 1
ATOM 1789 N N . THR A 1 229 ? 78.023 -2.462 -75.735 1.00 78.31 229 THR A N 1
ATOM 1790 C CA . THR A 1 229 ? 77.739 -3.913 -75.786 1.00 78.31 229 THR A CA 1
ATOM 1791 C C . THR A 1 229 ? 78.244 -4.619 -77.050 1.00 78.31 229 THR A C 1
ATOM 1793 O O . THR A 1 229 ? 77.932 -5.779 -77.284 1.00 78.31 229 THR A O 1
ATOM 1796 N N . PHE A 1 230 ? 79.078 -3.944 -77.842 1.00 75.19 230 PHE A N 1
ATOM 1797 C CA . PHE A 1 230 ? 79.713 -4.468 -79.056 1.00 75.19 230 PHE A CA 1
ATOM 1798 C C . PHE A 1 230 ? 81.217 -4.133 -79.064 1.00 75.19 230 PHE A C 1
ATOM 1800 O O . PHE A 1 230 ? 81.617 -3.200 -78.373 1.00 75.19 230 PHE A O 1
ATOM 1807 N N . PRO A 1 231 ? 82.072 -4.864 -79.800 1.00 78.62 231 PRO A N 1
ATOM 1808 C CA . PRO A 1 231 ? 83.526 -4.667 -79.729 1.00 78.62 231 PRO A CA 1
ATOM 1809 C C . PRO A 1 231 ? 84.059 -3.411 -80.451 1.00 78.62 231 PRO A C 1
ATOM 1811 O O . PRO A 1 231 ? 85.049 -2.829 -80.018 1.00 78.62 231 PRO A O 1
ATOM 1814 N N . GLN A 1 232 ? 83.414 -2.960 -81.527 1.00 83.94 232 GLN A N 1
ATOM 1815 C CA . GLN A 1 232 ? 83.889 -1.881 -82.418 1.00 83.94 232 GLN A CA 1
ATOM 1816 C C . GLN A 1 232 ? 83.931 -0.525 -81.716 1.00 83.94 232 GLN A C 1
ATOM 1818 O O . GLN A 1 232 ? 83.140 -0.290 -80.809 1.00 83.94 232 GLN A O 1
ATOM 1823 N N . LYS A 1 233 ? 84.819 0.391 -82.110 1.00 85.06 233 LYS A N 1
ATOM 1824 C CA . LYS A 1 233 ? 84.982 1.682 -81.424 1.00 85.06 233 LYS A CA 1
ATOM 1825 C C . LYS A 1 233 ? 83.688 2.499 -81.475 1.00 85.06 233 LYS A C 1
ATOM 1827 O O . LYS A 1 233 ? 83.006 2.560 -82.498 1.00 85.06 233 LYS A O 1
ATOM 1832 N N . LEU A 1 234 ? 83.359 3.144 -80.357 1.00 84.44 234 LEU A N 1
ATOM 1833 C CA . LEU A 1 234 ? 82.259 4.103 -80.282 1.00 84.44 234 LEU A CA 1
ATOM 1834 C C . LEU A 1 234 ? 82.839 5.494 -80.063 1.00 84.44 234 LEU A C 1
ATOM 1836 O O . LEU A 1 234 ? 83.452 5.742 -79.030 1.00 84.44 234 LEU A O 1
ATOM 1840 N N . THR A 1 235 ? 82.633 6.388 -81.019 1.00 85.31 235 THR A N 1
ATOM 1841 C CA . THR A 1 235 ? 83.075 7.781 -80.953 1.00 85.31 235 THR A CA 1
ATOM 1842 C C . THR A 1 235 ? 81.902 8.688 -80.608 1.00 85.31 235 THR A C 1
ATOM 1844 O O . THR A 1 235 ? 80.760 8.450 -81.000 1.00 85.31 235 THR A O 1
ATOM 1847 N N . PHE A 1 236 ? 82.182 9.750 -79.878 1.00 85.56 236 PHE A N 1
ATOM 1848 C CA . PHE A 1 236 ? 81.238 10.788 -79.512 1.00 85.56 236 PHE A CA 1
ATOM 1849 C C . PHE A 1 236 ? 81.546 12.031 -80.359 1.00 85.56 236 PHE A C 1
ATOM 1851 O O . PHE A 1 236 ? 82.710 12.411 -80.491 1.00 85.56 236 PHE A O 1
ATOM 1858 N N . SER A 1 237 ? 80.539 12.637 -80.996 1.00 80.56 237 SER A N 1
ATOM 1859 C CA . SER A 1 237 ? 80.734 13.789 -81.894 1.00 80.56 237 SER A CA 1
ATOM 1860 C C . SER A 1 237 ? 80.409 15.139 -81.247 1.00 80.56 237 SER A C 1
ATOM 1862 O O . SER A 1 237 ? 79.320 15.312 -80.698 1.00 80.56 237 SER A O 1
ATOM 1864 N N . GLY A 1 238 ? 81.289 16.123 -81.446 1.00 79.38 238 GLY A N 1
ATOM 1865 C CA . GLY A 1 238 ? 81.146 17.523 -81.027 1.00 79.38 238 GLY A CA 1
ATOM 1866 C C . GLY A 1 238 ? 82.346 17.996 -80.195 1.00 79.38 238 GLY A C 1
ATOM 1867 O O . GLY A 1 238 ? 83.417 17.402 -80.286 1.00 79.38 238 GLY A O 1
ATOM 1868 N N . ASP A 1 239 ? 82.180 19.079 -79.431 1.00 83.81 239 ASP A N 1
ATOM 1869 C CA . ASP A 1 239 ? 83.254 19.699 -78.638 1.00 83.81 239 ASP A CA 1
ATOM 1870 C C . ASP A 1 239 ? 83.342 19.087 -77.222 1.00 83.81 239 ASP A C 1
ATOM 1872 O O . ASP A 1 239 ? 82.409 19.233 -76.421 1.00 83.81 239 ASP A O 1
ATOM 1876 N N . TYR A 1 240 ? 84.439 18.372 -76.929 1.00 84.00 240 TYR A N 1
ATOM 1877 C CA . TYR A 1 240 ? 84.631 17.595 -75.694 1.00 84.00 240 TYR A CA 1
ATOM 1878 C C . TYR A 1 240 ? 85.756 18.123 -74.810 1.00 84.00 240 TYR A C 1
ATOM 1880 O O . TYR A 1 240 ? 86.824 18.522 -75.270 1.00 84.00 240 TYR A O 1
ATOM 1888 N N . ILE A 1 241 ? 85.538 17.990 -73.506 1.00 86.88 241 ILE A N 1
ATOM 1889 C CA . ILE A 1 241 ? 86.553 18.053 -72.464 1.00 86.88 241 ILE A CA 1
ATOM 1890 C C . ILE A 1 241 ? 86.660 16.642 -71.865 1.00 86.88 241 ILE A C 1
ATOM 1892 O O . ILE A 1 241 ? 85.778 16.215 -71.118 1.00 86.88 241 ILE A O 1
ATOM 1896 N N . GLY A 1 242 ? 87.731 15.928 -72.225 1.00 86.75 242 GLY A N 1
ATOM 1897 C CA . GLY A 1 242 ? 87.973 14.518 -71.888 1.00 86.75 242 GLY A CA 1
ATOM 1898 C C . GLY A 1 242 ? 88.133 13.635 -73.133 1.00 86.75 242 GLY A C 1
ATOM 1899 O O . GLY A 1 242 ? 88.213 14.140 -74.254 1.00 86.75 242 GLY A O 1
ATOM 1900 N N . ASP A 1 243 ? 88.169 12.315 -72.940 1.00 90.12 243 ASP A N 1
ATOM 1901 C CA . ASP A 1 243 ? 88.248 11.349 -74.042 1.00 90.12 243 ASP A CA 1
ATOM 1902 C C . ASP A 1 243 ? 86.942 11.333 -74.846 1.00 90.12 243 ASP A C 1
ATOM 1904 O O . ASP A 1 243 ? 85.847 11.350 -74.287 1.00 90.12 243 ASP A O 1
ATOM 1908 N N . ASN A 1 244 ? 87.026 11.266 -76.170 1.00 88.44 244 ASN A N 1
ATOM 1909 C CA . ASN A 1 244 ? 85.854 11.336 -77.047 1.00 88.44 244 ASN A CA 1
ATOM 1910 C C . ASN A 1 244 ? 85.426 9.973 -77.605 1.00 88.44 244 ASN A C 1
ATOM 1912 O O . ASN A 1 244 ? 84.610 9.920 -78.525 1.00 88.44 244 ASN A O 1
ATOM 1916 N N . SER A 1 245 ? 85.974 8.864 -77.103 1.00 88.88 245 SER A N 1
ATOM 1917 C CA . SER A 1 245 ? 85.617 7.542 -77.615 1.00 88.88 245 SER A CA 1
ATOM 1918 C C . SER A 1 245 ? 85.831 6.404 -76.621 1.00 88.88 245 SER A C 1
ATOM 1920 O O . SER A 1 245 ? 86.745 6.430 -75.801 1.00 88.88 245 SER A O 1
ATOM 1922 N N . ILE A 1 246 ? 84.974 5.386 -76.720 1.00 89.50 246 ILE A N 1
ATOM 1923 C CA . ILE A 1 246 ? 85.123 4.103 -76.034 1.00 89.50 246 ILE A CA 1
ATOM 1924 C C . ILE A 1 246 ? 85.826 3.126 -76.981 1.00 89.50 246 ILE A C 1
ATOM 1926 O O . ILE A 1 246 ? 85.216 2.578 -77.914 1.00 89.50 246 ILE A O 1
ATOM 1930 N N . GLU A 1 247 ? 87.105 2.889 -76.718 1.00 88.56 247 GLU A N 1
ATOM 1931 C CA . GLU A 1 247 ? 87.946 1.946 -77.463 1.00 88.56 247 GLU A CA 1
ATOM 1932 C C . GLU A 1 247 ? 87.990 0.558 -76.814 1.00 88.56 247 GLU A C 1
ATOM 1934 O O . GLU A 1 247 ? 88.267 -0.420 -77.503 1.00 88.56 247 GLU A O 1
ATOM 1939 N N . GLY A 1 248 ? 87.644 0.457 -75.525 1.00 84.81 248 GLY A N 1
ATOM 1940 C CA . GLY A 1 248 ? 87.571 -0.814 -74.804 1.00 84.81 248 GLY A CA 1
ATOM 1941 C C . GLY A 1 248 ? 86.509 -1.769 -75.353 1.00 84.81 248 GLY A C 1
ATOM 1942 O O . GLY A 1 248 ? 85.652 -1.397 -76.170 1.00 84.81 248 GLY A O 1
ATOM 1943 N N . GLY A 1 249 ? 86.565 -3.017 -74.895 1.00 82.94 249 GLY A N 1
ATOM 1944 C CA . GLY A 1 249 ? 85.685 -4.089 -75.352 1.00 82.94 249 GLY A CA 1
ATOM 1945 C C . GLY A 1 249 ? 84.247 -3.964 -74.837 1.00 82.94 249 GLY A C 1
ATOM 1946 O O . GLY A 1 249 ? 83.840 -2.964 -74.232 1.00 82.94 249 GLY A O 1
ATOM 1947 N N . VAL A 1 250 ? 83.464 -5.020 -75.066 1.00 82.69 250 VAL A N 1
ATOM 1948 C CA . VAL A 1 250 ? 82.102 -5.169 -74.529 1.00 82.69 250 VAL A CA 1
ATOM 1949 C C . VAL A 1 250 ? 82.119 -5.008 -73.003 1.00 82.69 250 VAL A C 1
ATOM 1951 O O . VAL A 1 250 ? 82.894 -5.660 -72.311 1.00 82.69 250 VAL A O 1
ATOM 1954 N N . GLY A 1 251 ? 81.246 -4.152 -72.472 1.00 78.44 251 GLY A N 1
ATOM 1955 C CA . GLY A 1 251 ? 81.146 -3.839 -71.043 1.00 78.44 251 GLY A CA 1
ATOM 1956 C C . GLY A 1 251 ? 81.912 -2.589 -70.606 1.00 78.44 251 GLY A C 1
ATOM 1957 O O . GLY A 1 251 ? 81.831 -2.222 -69.430 1.00 78.44 251 GLY A O 1
ATOM 1958 N N . SER A 1 252 ? 82.614 -1.923 -71.528 1.00 88.50 252 SER A N 1
ATOM 1959 C CA . SER A 1 252 ? 83.129 -0.568 -71.314 1.00 88.50 252 SER A CA 1
ATOM 1960 C C . SER A 1 252 ? 81.984 0.425 -71.128 1.00 88.50 252 SER A C 1
ATOM 1962 O O . SER A 1 252 ? 80.915 0.283 -71.732 1.00 88.50 252 SER A O 1
ATOM 1964 N N . THR A 1 253 ? 82.200 1.445 -70.304 1.00 88.38 253 THR A N 1
ATOM 1965 C CA . THR A 1 253 ? 81.156 2.409 -69.936 1.00 88.38 253 THR A CA 1
ATOM 1966 C C . THR A 1 253 ? 81.628 3.839 -70.127 1.00 88.38 253 THR A C 1
ATOM 1968 O O . THR A 1 253 ? 82.803 4.128 -69.916 1.00 88.38 253 THR A O 1
ATOM 1971 N N . ALA A 1 254 ? 80.718 4.749 -70.455 1.00 88.56 254 ALA A N 1
ATOM 1972 C CA . ALA A 1 254 ? 80.999 6.179 -70.446 1.00 88.56 254 ALA A CA 1
ATOM 1973 C C . ALA A 1 254 ? 79.862 6.961 -69.798 1.00 88.56 254 ALA A C 1
ATOM 1975 O O . ALA A 1 254 ? 78.696 6.604 -69.938 1.00 88.56 254 ALA A O 1
ATOM 1976 N N . THR A 1 255 ? 80.212 8.065 -69.155 1.00 88.75 255 THR A N 1
ATOM 1977 C CA . THR A 1 255 ? 79.267 9.091 -68.728 1.00 88.75 255 THR A CA 1
ATOM 1978 C C . THR A 1 255 ? 79.569 10.361 -69.505 1.00 88.75 255 THR A C 1
ATOM 1980 O O . THR A 1 255 ? 80.697 10.852 -69.449 1.00 88.75 255 THR A O 1
ATOM 1983 N N . ILE A 1 256 ? 78.580 10.882 -70.232 1.00 87.00 256 ILE A N 1
ATOM 1984 C CA . ILE A 1 256 ? 78.702 12.112 -71.023 1.00 87.00 256 ILE A CA 1
ATOM 1985 C C . ILE A 1 256 ? 77.745 13.156 -70.462 1.00 87.00 256 ILE A C 1
ATOM 1987 O O . ILE A 1 256 ? 76.532 12.977 -70.523 1.00 87.00 256 ILE A O 1
ATOM 1991 N N . THR A 1 257 ? 78.277 14.256 -69.943 1.00 86.56 257 THR A N 1
ATOM 1992 C CA . THR A 1 257 ? 77.488 15.399 -69.474 1.00 86.56 257 THR A CA 1
ATOM 1993 C C . THR A 1 257 ? 77.582 16.526 -70.488 1.00 86.56 257 THR A C 1
ATOM 1995 O O . THR A 1 257 ? 78.664 17.052 -70.730 1.00 86.56 257 THR A O 1
ATOM 1998 N N . VAL A 1 258 ? 76.452 16.919 -71.064 1.00 83.69 258 VAL A N 1
ATOM 1999 C CA . VAL A 1 258 ? 76.332 18.122 -71.890 1.00 83.69 258 VAL A CA 1
ATOM 2000 C C . VAL A 1 258 ? 75.941 19.273 -70.972 1.00 83.69 258 VAL A C 1
ATOM 2002 O O . VAL A 1 258 ? 74.961 19.165 -70.238 1.00 83.69 258 VAL A O 1
ATOM 2005 N N . CYS A 1 259 ? 76.713 20.356 -70.972 1.00 80.69 259 CYS A N 1
ATOM 2006 C CA . CYS A 1 259 ? 76.417 21.556 -70.198 1.00 80.69 259 CYS A CA 1
ATOM 2007 C C . CYS A 1 259 ? 76.883 22.797 -70.964 1.00 80.69 259 CYS A C 1
ATOM 2009 O O . CYS A 1 259 ? 78.045 22.882 -71.365 1.00 80.69 259 CYS A O 1
ATOM 2011 N N . ASN A 1 260 ? 75.981 23.762 -71.171 1.00 79.06 260 ASN A N 1
ATOM 2012 C CA . ASN A 1 260 ? 76.264 25.023 -71.875 1.00 79.06 260 ASN A CA 1
ATOM 2013 C C . ASN A 1 260 ? 76.957 24.839 -73.246 1.00 79.06 260 ASN A C 1
ATOM 2015 O O . ASN A 1 260 ? 77.905 25.554 -73.572 1.00 79.06 260 ASN A O 1
ATOM 2019 N N . GLY A 1 261 ? 76.517 23.855 -74.038 1.00 74.75 261 GLY A N 1
ATOM 2020 C CA . GLY A 1 261 ? 77.068 23.573 -75.370 1.00 74.75 261 GLY A CA 1
ATOM 2021 C C . GLY A 1 261 ? 78.418 22.847 -75.385 1.00 74.75 261 GLY A C 1
ATOM 2022 O O . GLY A 1 261 ? 78.899 22.509 -76.463 1.00 74.75 261 GLY A O 1
ATOM 2023 N N . LYS A 1 262 ? 79.011 22.563 -74.218 1.00 83.50 262 LYS A N 1
ATOM 2024 C CA . LYS A 1 262 ? 80.224 21.746 -74.077 1.00 83.50 262 LYS A CA 1
ATOM 2025 C C . LYS A 1 262 ? 79.897 20.373 -73.519 1.00 83.50 262 LYS A C 1
ATOM 2027 O O . LYS A 1 262 ? 78.963 20.221 -72.731 1.00 83.50 262 LYS A O 1
ATOM 2032 N N . MET A 1 263 ? 80.684 19.376 -73.905 1.00 85.81 263 MET A N 1
ATOM 2033 C CA . MET A 1 263 ? 80.504 18.003 -73.444 1.00 85.81 263 MET A CA 1
ATOM 2034 C C . MET A 1 263 ? 81.673 17.569 -72.573 1.00 85.81 263 MET A C 1
ATOM 2036 O O . MET A 1 263 ? 82.830 17.783 -72.914 1.00 85.81 263 MET A O 1
ATOM 2040 N N . TYR A 1 264 ? 81.364 16.935 -71.452 1.00 90.38 264 TYR A N 1
ATOM 2041 C CA . TYR A 1 264 ? 82.329 16.434 -70.484 1.00 90.38 264 TYR A CA 1
ATOM 2042 C C . TYR A 1 264 ? 82.198 14.923 -70.424 1.00 90.38 264 TYR A C 1
ATOM 2044 O O . TYR A 1 264 ? 81.098 14.414 -70.195 1.00 90.38 264 TYR A O 1
ATOM 2052 N N . SER A 1 265 ? 83.295 14.208 -70.635 1.00 91.44 265 SER A N 1
ATOM 2053 C CA . SER A 1 265 ? 83.286 12.750 -70.689 1.00 91.44 265 SER A CA 1
ATOM 2054 C C . SER A 1 265 ? 84.087 12.128 -69.550 1.00 91.44 265 SER A C 1
ATOM 2056 O O . SER A 1 265 ? 85.164 12.589 -69.176 1.00 91.44 265 SER A O 1
ATOM 2058 N N . SER A 1 266 ? 83.554 11.039 -69.002 1.00 91.50 266 SER A N 1
ATOM 2059 C CA . SER A 1 266 ? 84.282 10.114 -68.137 1.00 91.50 266 SER A CA 1
ATOM 2060 C C . SER A 1 266 ? 84.122 8.719 -68.719 1.00 91.50 266 SER A C 1
ATOM 2062 O O . SER A 1 266 ? 83.008 8.198 -68.774 1.00 91.50 266 SER A O 1
ATOM 2064 N N . ILE A 1 267 ? 85.216 8.147 -69.217 1.00 92.06 267 ILE A N 1
ATOM 2065 C CA . ILE A 1 267 ? 85.212 6.863 -69.919 1.00 92.06 267 ILE A CA 1
ATOM 2066 C C . ILE A 1 267 ? 85.988 5.840 -69.099 1.00 92.06 267 ILE A C 1
ATOM 2068 O O . ILE A 1 267 ? 87.104 6.093 -68.656 1.00 92.06 267 ILE A O 1
ATOM 2072 N N . ASN A 1 268 ? 85.387 4.668 -68.925 1.00 91.50 268 ASN A N 1
ATOM 2073 C CA . ASN A 1 268 ? 86.028 3.497 -68.355 1.00 91.50 268 ASN A CA 1
ATOM 2074 C C . ASN A 1 268 ? 86.088 2.403 -69.425 1.00 91.50 268 ASN A C 1
ATOM 2076 O O . ASN A 1 268 ? 85.107 1.687 -69.661 1.00 91.50 268 ASN A O 1
ATOM 2080 N N . ASN A 1 269 ? 87.237 2.317 -70.090 1.00 87.50 269 ASN A N 1
ATOM 2081 C CA . ASN A 1 269 ? 87.527 1.275 -71.065 1.00 87.50 269 ASN A CA 1
ATOM 2082 C C . ASN A 1 269 ? 87.915 -0.009 -70.316 1.00 87.50 269 ASN A C 1
ATOM 2084 O O . ASN A 1 269 ? 88.900 -0.013 -69.578 1.00 87.50 269 ASN A O 1
ATOM 2088 N N . LYS A 1 270 ? 87.121 -1.068 -70.490 1.00 79.06 270 LYS A N 1
ATOM 2089 C CA . LYS A 1 270 ? 87.434 -2.423 -70.019 1.00 79.06 270 LYS A CA 1
ATOM 2090 C C . LYS A 1 270 ? 88.098 -3.248 -71.112 1.00 79.06 270 LYS A C 1
ATOM 2092 O O . LYS A 1 270 ? 87.777 -3.025 -72.305 1.00 79.06 270 LYS A O 1
#

Sequence (270 aa):
MATAKEILKGWFSNFKKPTQNQFWAWIESYWHKDEKMPIDSVEGLKAALENTVSAEMINNHINDTNAHQALFDRKLDKGSYTGTAADLKAAIDAINHILQSDDTDLDQLQEIVNYIKQNKQILSQLGISNIAGLEDALAGKMGKDNIIAGDNITITEENGNKKISANLSSQVETIKEVKVRYPATATFWLEEKDNINNCILVLSSENVTKDATLSFPQSKNITFAIIKTFPQKLTFSGDYIGDNSIEGGVGSTATITVCNGKMYSSINNK

Radius of gyration: 76.89 Å; chains: 1; bounding box: 144×48×189 Å

Secondary structure (DSSP, 8-state):
---HHHHHHHHTSTT----HHHHHHHHHTS--TTSPPPGGGSTTHHHHHHTSPPHHHHHHHHH-TTTTHHHHTTSPP-TT--S-HHHHHHHHHHHHHHHT---HHHHHHHHHHHHHHHHHHHHHH-SGGGSTTHHHHHHHH--GGGGSSSPPP----TT--------GGGS--------PPPPSS-EEE--GGG--TT-EEEE--TT--S-EEEE--TTS-EEEEEEE-SSS-EEEES-EES--EE-S-TT-EEEEEEETTEEEEEEE--

pLDDT: mean 76.37, std 16.96, range [38.47, 95.69]